Protein AF-A0A6N9LAP2-F1 (afdb_monomer)

Foldseek 3Di:
DALLVPVVVLVPDDPCVLVPLQQDAPDLVVLLVVLVVLLVSLVVVVVVVVCVVVDDDDDDDDDDDDPVVVVCVVVVQKDWDADPVRFIWIWGADPVRDTDDTHTDDHPDDPVNVVLSLLSVLCSVVSVLLSVLLVVLADPPSVVLVVPPDVLLVLLSQLVVLQVVLSVDPDPVSSVVSLVSSLVSLVVSLVVLLVLLQVLLVVCVDVVLVPDDPCSLVSLAVSLSSNSVSLNSNSSSLSVQLSSCVSVSNNVSSLVSLVVLLCSLVVPLQVCLVVSLVSHPPWPSDCPTSSNSSSVSSSVSVVSVVSVVVVVCVVVPD

pLDDT: mean 71.91, std 17.93, range [31.91, 97.25]

Structure (mmCIF, N/CA/C/O backbone):
data_AF-A0A6N9LAP2-F1
#
_entry.id   AF-A0A6N9LAP2-F1
#
loop_
_atom_site.group_PDB
_atom_site.id
_atom_site.type_symbol
_atom_site.label_atom_id
_atom_site.label_alt_id
_atom_site.label_comp_id
_atom_site.label_asym_id
_atom_site.label_entity_id
_atom_site.label_seq_id
_atom_site.pdbx_PDB_ins_code
_atom_site.Cartn_x
_atom_site.Cartn_y
_atom_site.Cartn_z
_atom_site.occupancy
_atom_site.B_iso_or_equiv
_atom_site.auth_seq_id
_atom_site.auth_comp_id
_atom_site.auth_asym_id
_atom_site.auth_atom_id
_atom_site.pdbx_PDB_model_num
ATOM 1 N N . MET A 1 1 ? 21.060 4.484 -21.015 1.00 46.72 1 MET A N 1
ATOM 2 C CA . MET A 1 1 ? 20.015 5.176 -20.226 1.00 46.72 1 MET A CA 1
ATOM 3 C C . MET A 1 1 ? 18.908 4.153 -20.022 1.00 46.72 1 MET A C 1
ATOM 5 O O . MET A 1 1 ? 18.621 3.461 -20.988 1.00 46.72 1 MET A O 1
ATOM 9 N N . SER A 1 2 ? 18.432 3.927 -18.793 1.00 53.81 2 SER A N 1
ATOM 10 C CA . SER A 1 2 ? 17.509 2.813 -18.505 1.00 53.81 2 SER A CA 1
ATOM 11 C C . SER A 1 2 ? 16.132 3.065 -19.120 1.00 53.81 2 SER A C 1
ATOM 13 O O . SER A 1 2 ? 15.596 4.165 -18.987 1.00 53.81 2 SER A O 1
ATOM 15 N N . TYR A 1 3 ? 15.569 2.041 -19.766 1.00 55.88 3 TYR A N 1
ATOM 16 C CA . TYR A 1 3 ? 14.234 2.077 -20.377 1.00 55.88 3 TYR A CA 1
ATOM 17 C C . TYR A 1 3 ? 13.124 2.288 -19.330 1.00 55.88 3 TYR A C 1
ATOM 19 O O . TYR A 1 3 ? 12.101 2.903 -19.612 1.00 55.88 3 TYR A O 1
ATOM 27 N N . PHE A 1 4 ? 13.353 1.839 -18.091 1.00 58.44 4 PHE A N 1
ATOM 28 C CA . PHE A 1 4 ? 12.421 1.990 -16.967 1.00 58.44 4 PHE A CA 1
ATOM 29 C C . PHE A 1 4 ? 12.682 3.232 -16.099 1.00 58.44 4 PHE A C 1
ATOM 31 O O . PHE A 1 4 ? 11.875 3.533 -15.218 1.00 58.44 4 PHE A O 1
ATOM 38 N N . ASP A 1 5 ? 13.780 3.959 -16.341 1.00 58.16 5 ASP A N 1
ATOM 39 C CA . ASP A 1 5 ? 14.068 5.253 -15.704 1.00 58.16 5 ASP A CA 1
ATOM 40 C C . ASP A 1 5 ? 13.572 6.444 -16.551 1.00 58.16 5 ASP A C 1
ATOM 42 O O . ASP A 1 5 ? 13.467 7.565 -16.044 1.00 58.16 5 ASP A O 1
ATOM 46 N N . GLN A 1 6 ? 13.248 6.221 -17.833 1.00 53.34 6 GLN A N 1
ATOM 47 C CA . GLN A 1 6 ? 12.673 7.229 -18.728 1.00 53.34 6 GLN A CA 1
ATOM 48 C C . GLN A 1 6 ? 11.206 7.495 -18.361 1.00 53.34 6 GLN A C 1
ATOM 50 O O . GLN A 1 6 ? 10.277 6.849 -18.837 1.00 53.34 6 GLN A O 1
ATOM 55 N N . ARG A 1 7 ? 10.994 8.480 -17.484 1.00 52.84 7 ARG A N 1
ATOM 56 C CA . ARG A 1 7 ? 9.670 9.003 -17.113 1.00 52.84 7 ARG A CA 1
ATOM 57 C C . ARG A 1 7 ? 9.200 10.169 -17.992 1.00 52.84 7 ARG 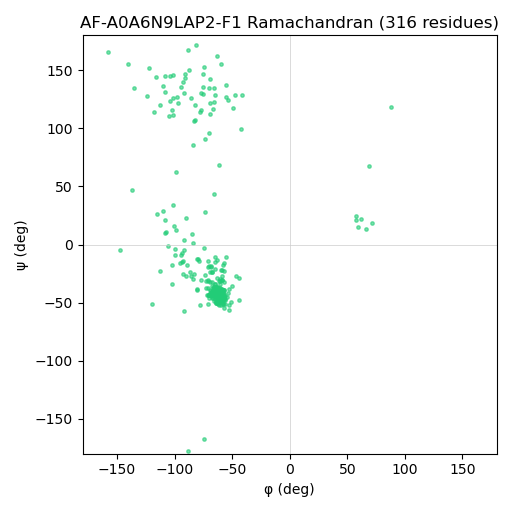A C 1
ATOM 59 O O . ARG A 1 7 ? 8.349 10.937 -17.562 1.00 52.84 7 ARG A O 1
ATOM 66 N N . GLU A 1 8 ? 9.714 10.324 -19.213 1.00 43.88 8 GLU A N 1
ATOM 67 C CA . GLU A 1 8 ? 9.294 11.435 -20.094 1.00 43.88 8 GLU A CA 1
ATOM 68 C C . GLU A 1 8 ? 7.777 11.414 -20.393 1.00 43.88 8 GLU A C 1
ATOM 70 O O . GLU A 1 8 ? 7.179 12.473 -20.554 1.00 43.88 8 GLU A O 1
ATOM 75 N N . ASP A 1 9 ? 7.116 10.256 -20.258 1.00 39.41 9 ASP A N 1
ATOM 76 C CA . ASP A 1 9 ? 5.654 10.116 -20.357 1.00 39.41 9 ASP A CA 1
ATOM 77 C C . ASP A 1 9 ? 4.915 10.057 -18.998 1.00 39.41 9 ASP A C 1
ATOM 79 O O . ASP A 1 9 ? 3.748 9.654 -18.934 1.00 39.41 9 ASP A O 1
ATOM 83 N N . SER A 1 10 ? 5.553 10.383 -17.864 1.00 41.12 10 SER A N 1
ATOM 84 C CA . SER A 1 10 ? 4.837 10.534 -16.577 1.00 41.12 10 SER A CA 1
ATOM 85 C C . SER A 1 10 ? 4.152 11.892 -16.433 1.00 41.12 10 SER A C 1
ATOM 87 O O . SER A 1 10 ? 3.309 12.046 -15.557 1.00 41.12 10 SER A O 1
ATOM 89 N N . ILE A 1 11 ? 4.479 12.846 -17.309 1.00 37.97 11 ILE A N 1
ATOM 90 C CA . ILE A 1 11 ? 3.964 14.222 -17.289 1.00 37.97 11 ILE A CA 1
ATOM 91 C C . ILE A 1 11 ? 2.478 14.289 -17.706 1.00 37.97 11 ILE A C 1
ATOM 93 O O . ILE A 1 11 ? 1.793 15.248 -17.374 1.00 37.97 11 ILE A O 1
ATOM 97 N N . LEU A 1 12 ? 1.942 13.265 -18.385 1.00 37.34 12 LEU A N 1
ATOM 98 C CA . LEU A 1 12 ? 0.617 13.317 -19.031 1.00 37.34 12 LEU A CA 1
ATOM 99 C C . LEU A 1 12 ? -0.509 12.509 -18.357 1.00 37.34 12 LEU A C 1
ATOM 101 O O . LEU A 1 12 ? -1.572 12.359 -18.949 1.00 37.34 12 LEU A O 1
ATOM 105 N N . LEU A 1 13 ? -0.318 11.982 -17.143 1.00 41.00 13 LEU A N 1
ATOM 106 C CA . LEU A 1 13 ? -1.342 11.168 -16.458 1.00 41.00 13 LEU A CA 1
ATOM 107 C C . LEU A 1 13 ? -1.478 11.511 -14.968 1.00 41.00 13 LEU A C 1
ATOM 109 O O . LEU A 1 13 ? -1.520 10.625 -14.118 1.00 41.00 13 LEU A O 1
ATOM 113 N N . MET A 1 14 ? -1.558 12.796 -14.641 1.00 43.62 14 MET A N 1
ATOM 114 C CA . MET A 1 14 ? -2.321 13.187 -13.460 1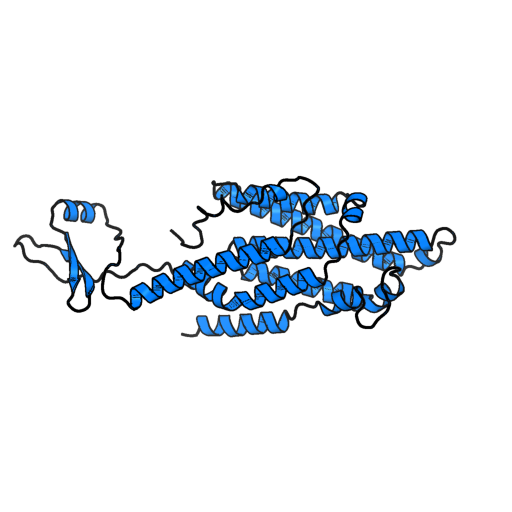.00 43.62 14 MET A CA 1
ATOM 115 C C . MET A 1 14 ? -3.648 13.729 -13.948 1.00 43.62 14 MET A C 1
ATOM 117 O O . MET A 1 14 ? -3.682 14.730 -14.659 1.00 43.62 14 MET A O 1
ATOM 121 N N . ASP A 1 15 ? -4.721 13.030 -13.593 1.00 43.84 15 ASP A N 1
ATOM 122 C CA . ASP A 1 15 ? -6.021 13.673 -13.511 1.00 43.84 15 ASP A CA 1
ATOM 123 C C . ASP A 1 15 ? -5.848 14.894 -12.592 1.00 43.84 15 ASP A C 1
ATOM 125 O O . ASP A 1 15 ? -5.325 14.763 -11.481 1.00 43.84 15 ASP A O 1
ATOM 129 N N . GLU A 1 16 ? -6.204 16.088 -13.073 1.00 41.62 16 GLU A N 1
ATOM 130 C CA . GLU A 1 16 ? -6.161 17.327 -12.279 1.00 41.62 16 GLU A CA 1
ATOM 131 C C . GLU A 1 16 ? -7.015 17.208 -11.004 1.00 41.62 16 GLU A C 1
ATOM 133 O O . GLU A 1 16 ? -6.835 17.985 -10.065 1.00 41.62 16 GLU A O 1
ATOM 138 N N . SER A 1 17 ? -7.893 16.203 -10.946 1.00 41.31 17 SER A N 1
ATOM 139 C CA . SER A 1 17 ? -8.655 15.794 -9.772 1.00 41.31 17 SER A CA 1
ATOM 140 C C . SER A 1 17 ? -7.750 15.524 -8.544 1.00 41.31 17 SER A C 1
ATOM 142 O O . SER A 1 17 ? -8.002 16.045 -7.453 1.00 41.31 17 SER A O 1
ATOM 144 N N . LEU A 1 18 ? -6.595 14.859 -8.722 1.00 40.28 18 LEU A N 1
ATOM 145 C CA . LEU A 1 18 ? -5.679 14.472 -7.630 1.00 40.28 18 LEU A CA 1
ATOM 146 C C . LEU A 1 18 ? -5.028 15.663 -6.898 1.00 40.28 18 LEU A C 1
ATOM 148 O O . LEU A 1 18 ? -4.386 15.481 -5.860 1.00 40.28 18 LEU A O 1
ATOM 152 N N . LEU A 1 19 ? -5.159 16.880 -7.435 1.00 42.31 19 LEU A N 1
ATOM 153 C CA . LEU A 1 19 ? -4.583 18.111 -6.885 1.00 42.31 19 LEU A CA 1
ATOM 154 C C . LEU A 1 19 ? -5.529 18.862 -5.935 1.00 42.31 19 LEU A C 1
ATOM 156 O O . LEU A 1 19 ? -5.168 19.939 -5.448 1.00 42.31 19 LEU A O 1
ATOM 160 N N . ASN A 1 20 ? -6.713 18.324 -5.624 1.00 42.59 20 ASN A N 1
ATOM 161 C CA . ASN A 1 20 ? -7.607 18.975 -4.674 1.00 42.59 20 ASN A CA 1
ATOM 162 C C . ASN A 1 20 ? -7.223 18.630 -3.222 1.00 42.59 20 ASN A C 1
ATOM 164 O O . ASN A 1 20 ? -7.450 17.523 -2.735 1.00 42.59 20 ASN A O 1
ATOM 168 N N . LEU A 1 21 ? -6.633 19.614 -2.535 1.00 44.47 21 LEU A N 1
ATOM 169 C CA . LEU A 1 21 ? -5.807 19.492 -1.323 1.00 44.47 21 LEU A CA 1
ATOM 170 C C . LEU A 1 21 ? -6.433 18.768 -0.107 1.00 44.47 21 LEU A C 1
ATOM 172 O O . LEU A 1 21 ? -5.710 18.492 0.847 1.00 44.47 21 LEU A O 1
ATOM 176 N N . TYR A 1 22 ? -7.740 18.483 -0.107 1.00 46.59 22 TYR A N 1
ATOM 177 C CA . TYR A 1 22 ? -8.446 17.886 1.039 1.00 46.59 22 TYR A CA 1
ATOM 178 C C . TYR A 1 22 ? -9.613 16.943 0.691 1.00 46.59 22 TYR A C 1
ATOM 180 O O . TYR A 1 22 ? -10.169 16.343 1.611 1.00 46.59 22 TYR A O 1
ATOM 188 N N . ASP A 1 23 ? -9.975 16.786 -0.589 1.00 46.22 23 ASP A N 1
ATOM 189 C CA . ASP A 1 23 ? -11.182 16.038 -0.989 1.00 46.22 23 ASP A CA 1
ATOM 190 C C . ASP A 1 23 ? -10.894 14.733 -1.742 1.00 46.22 23 ASP A C 1
ATOM 192 O O . ASP A 1 23 ? -11.717 13.816 -1.684 1.00 46.22 23 ASP A O 1
ATOM 196 N N . GLU A 1 24 ? -9.729 14.583 -2.380 1.00 51.84 24 GLU A N 1
ATOM 197 C CA . GLU A 1 24 ? -9.448 13.376 -3.162 1.00 51.84 24 GLU A CA 1
ATOM 198 C C . GLU A 1 24 ? -8.557 12.390 -2.415 1.00 51.84 24 GLU A C 1
ATOM 200 O O . GLU A 1 24 ? -7.385 12.602 -2.097 1.00 51.84 24 GLU A O 1
ATOM 205 N N . GLN A 1 25 ? -9.197 11.282 -2.070 1.00 56.31 25 GLN A N 1
ATOM 206 C CA . GLN A 1 25 ? -8.585 10.130 -1.449 1.00 56.31 25 GLN A CA 1
ATOM 207 C C . GLN A 1 25 ? -7.679 9.472 -2.481 1.00 56.31 25 GLN A C 1
ATOM 209 O O . GLN A 1 25 ? -8.030 9.374 -3.650 1.00 56.31 25 GLN A O 1
ATOM 214 N N . PHE A 1 26 ? -6.52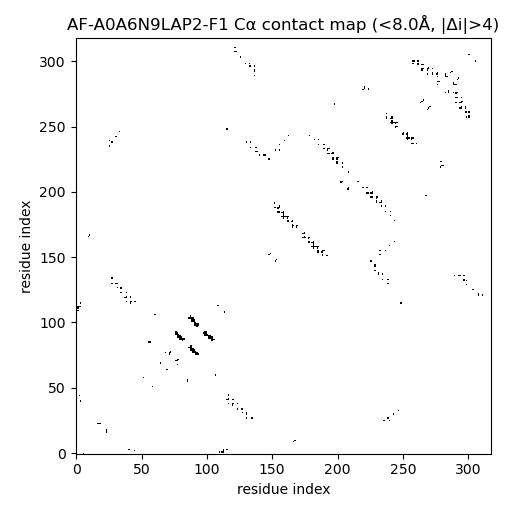8 8.975 -2.037 1.00 61.75 26 PHE A N 1
ATOM 215 C CA . PHE A 1 26 ? -5.768 8.018 -2.825 1.00 61.75 26 PHE A CA 1
ATOM 216 C C . PHE A 1 26 ? -6.703 6.899 -3.303 1.00 61.75 26 PHE A C 1
ATOM 218 O O . PHE A 1 26 ? -7.267 6.179 -2.475 1.00 61.75 26 PHE A O 1
ATOM 225 N N . GLU A 1 27 ? -6.862 6.757 -4.616 1.00 68.94 27 GLU A N 1
ATOM 226 C CA . GLU A 1 27 ? -7.692 5.706 -5.190 1.00 68.94 27 GLU A CA 1
ATOM 227 C C . GLU A 1 27 ? -6.852 4.480 -5.554 1.00 68.94 27 GLU A C 1
ATOM 229 O O . GLU A 1 27 ? -5.812 4.582 -6.208 1.00 68.94 27 GLU A O 1
ATOM 234 N N . TYR A 1 28 ? -7.337 3.284 -5.214 1.00 72.38 28 TYR A N 1
ATOM 235 C CA . TYR A 1 28 ? -6.704 2.018 -5.617 1.00 72.38 28 TYR A CA 1
ATOM 236 C C . TYR A 1 28 ? -6.605 1.883 -7.146 1.00 72.38 28 TYR A C 1
ATOM 238 O O . TYR A 1 28 ? -5.662 1.267 -7.651 1.00 72.38 28 TYR A O 1
ATOM 246 N N . SER A 1 29 ? -7.517 2.531 -7.883 1.00 73.12 29 SER A N 1
ATOM 247 C CA . SER A 1 29 ? -7.496 2.686 -9.345 1.00 73.12 29 SER A CA 1
ATOM 248 C C . SER A 1 29 ? -6.158 3.250 -9.851 1.00 73.12 29 SER A C 1
ATOM 250 O O . SER A 1 29 ? -5.620 2.775 -10.856 1.00 73.12 29 SER A O 1
ATOM 252 N N . SER A 1 30 ? -5.560 4.188 -9.109 1.00 73.88 30 SER A N 1
ATOM 253 C CA . SER A 1 30 ? -4.273 4.807 -9.438 1.00 73.88 30 SER A CA 1
ATOM 254 C C . SER A 1 30 ? -3.129 3.797 -9.361 1.00 73.88 30 SER A C 1
ATOM 256 O O . SER A 1 30 ? -2.262 3.770 -10.239 1.00 73.88 30 SER A O 1
ATOM 258 N N . PHE A 1 31 ? -3.143 2.903 -8.365 1.00 77.75 31 PHE A N 1
ATOM 259 C CA . PHE A 1 31 ? -2.127 1.856 -8.264 1.00 77.75 31 PHE A CA 1
ATOM 260 C C . PHE A 1 31 ? -2.296 0.806 -9.376 1.00 77.75 31 PHE A C 1
ATOM 262 O O . PHE A 1 31 ? -1.314 0.468 -10.040 1.00 77.75 31 PHE A O 1
ATOM 269 N N . LYS A 1 32 ? -3.529 0.362 -9.670 1.00 80.44 32 LYS A N 1
ATOM 270 C CA . LYS A 1 32 ? -3.802 -0.560 -10.796 1.00 80.44 32 LYS A CA 1
ATOM 271 C C . LYS A 1 32 ? -3.348 0.016 -12.140 1.00 80.44 32 LYS A C 1
ATOM 273 O O . LYS A 1 32 ? -2.750 -0.690 -12.958 1.00 80.44 32 LYS A O 1
ATOM 278 N N . SER A 1 33 ? -3.588 1.310 -12.358 1.00 80.38 33 SER A N 1
ATOM 279 C CA . SER A 1 33 ? -3.142 2.030 -13.555 1.00 80.38 33 SER A CA 1
ATOM 280 C C . SER A 1 33 ? -1.614 2.046 -13.669 1.00 80.38 33 SER A C 1
ATOM 282 O O . SER A 1 33 ? -1.064 1.709 -14.721 1.00 80.38 33 SER A O 1
ATOM 284 N N . LEU A 1 34 ? -0.907 2.333 -12.569 1.00 79.25 34 LEU A N 1
ATOM 285 C CA . LEU A 1 34 ? 0.557 2.304 -12.536 1.00 79.25 34 LEU A CA 1
ATOM 286 C C . LEU A 1 34 ? 1.119 0.902 -12.832 1.00 79.25 34 LEU A C 1
ATOM 288 O O . LEU A 1 34 ? 2.062 0.782 -13.620 1.00 79.25 34 LEU A O 1
ATOM 292 N N . ILE A 1 35 ? 0.544 -0.149 -12.234 1.00 76.94 35 ILE A N 1
ATOM 293 C CA . ILE A 1 35 ? 0.921 -1.550 -12.493 1.00 76.94 35 ILE A CA 1
ATOM 294 C C . ILE A 1 35 ? 0.754 -1.867 -13.979 1.00 76.94 35 ILE A C 1
ATOM 296 O O . ILE A 1 35 ? 1.703 -2.310 -14.629 1.00 76.94 35 ILE A O 1
ATOM 300 N N . SER A 1 36 ? -0.421 -1.564 -14.534 1.00 78.88 36 SER A N 1
ATOM 301 C CA . SER A 1 36 ? -0.741 -1.796 -15.945 1.00 78.88 36 SER A CA 1
ATOM 302 C C . SER A 1 36 ? 0.214 -1.053 -16.879 1.00 78.88 36 SER A C 1
ATOM 304 O O . SER A 1 36 ? 0.709 -1.636 -17.843 1.00 78.88 36 SER A O 1
ATOM 306 N N . LYS A 1 37 ? 0.538 0.211 -16.579 1.00 78.94 37 LYS A N 1
ATOM 307 C CA . LYS A 1 37 ? 1.479 1.016 -17.369 1.00 78.94 37 LYS A CA 1
ATOM 308 C C . LYS A 1 37 ? 2.879 0.407 -17.373 1.00 78.94 37 LYS A C 1
ATOM 310 O O . LYS A 1 37 ? 3.437 0.197 -18.449 1.00 78.94 37 LYS A O 1
ATOM 315 N N . LYS A 1 38 ? 3.436 0.086 -16.199 1.00 76.88 38 LYS A N 1
ATOM 316 C CA . LYS A 1 38 ? 4.772 -0.527 -16.101 1.00 76.88 38 LYS A CA 1
ATOM 317 C C . LYS A 1 38 ? 4.826 -1.901 -16.760 1.00 76.88 38 LYS A C 1
ATOM 319 O O . LYS A 1 38 ? 5.817 -2.234 -17.405 1.00 76.88 38 LYS A O 1
ATOM 324 N N . TYR A 1 39 ? 3.755 -2.679 -16.646 1.00 74.69 39 TYR A N 1
ATOM 325 C CA . TYR A 1 39 ? 3.641 -3.965 -17.323 1.00 74.69 39 TYR A CA 1
ATOM 326 C C . TYR A 1 39 ? 3.591 -3.809 -18.850 1.00 74.69 39 TYR A C 1
ATOM 328 O O . TYR A 1 39 ? 4.306 -4.508 -19.563 1.00 74.69 39 TYR A O 1
ATOM 336 N N . ASN A 1 40 ? 2.828 -2.843 -19.367 1.00 70.44 40 ASN A N 1
ATOM 337 C CA . ASN A 1 40 ? 2.797 -2.544 -20.799 1.00 70.44 40 ASN A CA 1
ATOM 338 C C . ASN A 1 40 ? 4.168 -2.080 -21.313 1.00 70.44 40 ASN A C 1
ATOM 340 O O . ASN A 1 40 ? 4.609 -2.557 -22.352 1.00 70.44 40 ASN A O 1
ATOM 344 N N . GLN A 1 41 ? 4.872 -1.219 -20.569 1.00 69.31 41 GLN A N 1
ATOM 345 C CA . GLN A 1 41 ? 6.251 -0.821 -20.890 1.00 69.31 41 GLN A CA 1
ATOM 346 C C . GLN A 1 41 ? 7.202 -2.024 -20.907 1.00 69.31 41 GLN A C 1
ATOM 348 O O . GLN A 1 41 ? 8.013 -2.148 -21.820 1.00 69.31 41 GLN A O 1
ATOM 353 N N . SER A 1 42 ? 7.065 -2.938 -19.941 1.00 66.94 42 SER A N 1
ATOM 354 C CA . SER A 1 42 ? 7.814 -4.197 -19.907 1.00 66.94 42 SER A CA 1
ATOM 355 C C . SER A 1 42 ? 7.534 -5.063 -21.134 1.00 66.94 42 SER A C 1
ATOM 357 O O . SER A 1 42 ? 8.469 -5.546 -21.762 1.00 66.94 42 SER A O 1
ATOM 359 N N . ASN A 1 43 ? 6.271 -5.214 -21.532 1.00 63.44 43 ASN A N 1
ATOM 360 C CA . ASN A 1 43 ? 5.911 -5.975 -22.727 1.00 63.44 43 ASN A CA 1
ATOM 361 C C . ASN A 1 43 ? 6.434 -5.328 -24.009 1.00 63.44 43 ASN A C 1
ATOM 363 O O . ASN A 1 43 ? 6.931 -6.040 -24.869 1.00 63.44 43 ASN A O 1
ATOM 367 N N . ILE A 1 44 ? 6.366 -4.001 -24.133 1.00 64.75 44 ILE A N 1
ATOM 368 C CA . ILE A 1 44 ? 6.938 -3.278 -25.277 1.00 64.75 44 ILE A CA 1
ATOM 369 C C . ILE A 1 44 ? 8.456 -3.499 -25.332 1.00 64.75 44 ILE A C 1
ATOM 371 O O . ILE A 1 44 ? 8.978 -3.842 -26.388 1.00 64.75 44 ILE A O 1
ATOM 375 N N . PHE A 1 45 ? 9.155 -3.375 -24.199 1.00 63.47 45 PHE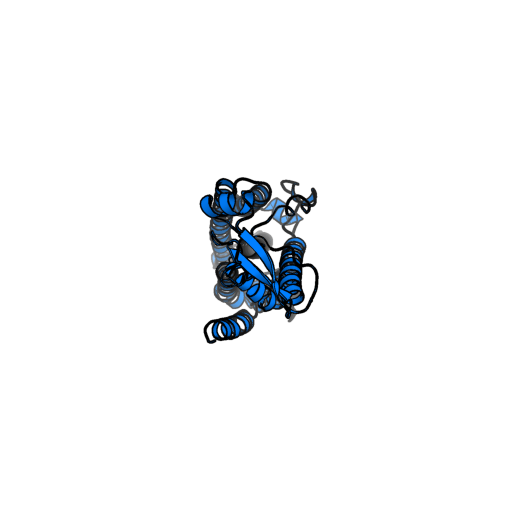 A N 1
ATOM 376 C CA . PHE A 1 45 ? 10.592 -3.648 -24.101 1.00 63.47 45 PHE A CA 1
ATOM 377 C C . PHE A 1 45 ? 10.938 -5.093 -24.487 1.00 63.47 45 PHE A C 1
ATOM 379 O O . PHE A 1 45 ? 11.833 -5.318 -25.297 1.00 63.47 45 PHE A O 1
ATOM 386 N N . MET A 1 46 ? 10.215 -6.071 -23.935 1.00 58.25 46 MET A N 1
ATOM 387 C CA . MET A 1 46 ? 10.441 -7.488 -24.220 1.00 58.25 46 MET A CA 1
ATOM 388 C C . MET A 1 46 ? 10.117 -7.827 -25.677 1.00 58.25 46 MET A C 1
ATOM 390 O O . MET A 1 46 ? 10.892 -8.540 -26.2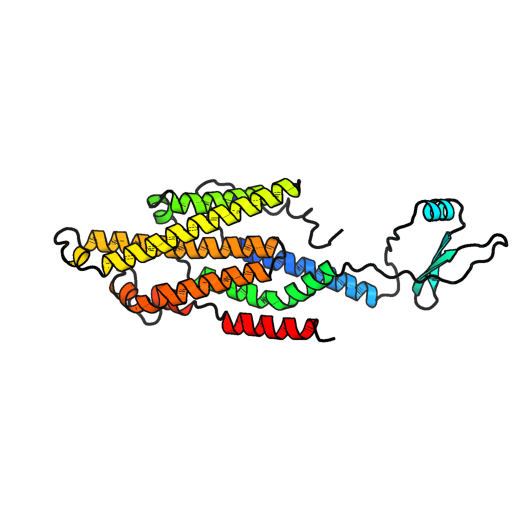98 1.00 58.25 46 MET A O 1
ATOM 394 N N . ASN A 1 47 ? 9.033 -7.289 -26.242 1.00 58.50 47 ASN A N 1
ATOM 395 C CA . ASN A 1 47 ? 8.689 -7.480 -27.651 1.00 58.50 47 ASN A CA 1
ATOM 396 C C . ASN A 1 47 ? 9.741 -6.855 -28.565 1.00 58.50 47 ASN A C 1
ATOM 398 O O . ASN A 1 47 ? 10.199 -7.537 -29.463 1.00 58.50 47 ASN A O 1
ATOM 402 N N . HIS A 1 48 ? 10.222 -5.636 -28.292 1.00 58.19 48 HIS A N 1
ATOM 403 C CA . HIS A 1 48 ? 11.346 -5.062 -29.042 1.00 58.19 48 HIS A CA 1
ATOM 404 C C . HIS A 1 48 ? 12.600 -5.942 -28.990 1.00 58.19 48 HIS A C 1
ATOM 406 O O . HIS A 1 48 ? 13.284 -6.084 -29.998 1.00 58.19 48 HIS A O 1
ATOM 412 N N . LEU A 1 49 ? 12.886 -6.543 -27.831 1.00 54.97 49 LEU A N 1
ATOM 413 C CA . LEU A 1 49 ? 14.013 -7.454 -27.647 1.00 54.97 49 LEU A CA 1
ATOM 414 C C . LEU A 1 49 ? 13.808 -8.807 -28.349 1.00 54.97 49 LEU A C 1
ATOM 416 O O . LEU A 1 49 ? 14.779 -9.415 -28.778 1.00 54.97 49 LEU A O 1
ATOM 420 N N . PHE A 1 50 ? 12.573 -9.300 -28.470 1.00 47.88 50 PHE A N 1
ATOM 421 C CA . PHE A 1 50 ? 12.265 -10.524 -29.218 1.00 47.88 50 PHE A CA 1
ATOM 422 C C . PHE A 1 50 ? 12.188 -10.276 -30.730 1.00 47.88 50 PHE A C 1
ATOM 424 O O . PHE A 1 50 ? 12.725 -11.069 -31.496 1.00 47.88 50 PHE A O 1
ATOM 431 N N . ASP A 1 51 ? 11.624 -9.151 -31.163 1.00 44.56 51 ASP A N 1
ATOM 432 C CA . ASP A 1 51 ? 11.576 -8.721 -32.562 1.00 44.56 51 ASP A CA 1
ATOM 433 C C . ASP A 1 51 ? 12.993 -8.467 -33.105 1.00 44.56 51 ASP A C 1
ATOM 435 O O . ASP A 1 51 ? 13.289 -8.839 -34.241 1.00 44.56 51 ASP A O 1
ATOM 439 N N . SER A 1 52 ? 13.909 -7.930 -32.281 1.00 46.59 52 SER A N 1
ATOM 440 C CA . SER A 1 52 ? 15.331 -7.796 -32.644 1.00 46.59 52 SER A CA 1
ATOM 441 C C . SER A 1 52 ? 16.063 -9.141 -32.758 1.00 46.59 52 SER A C 1
ATOM 443 O O . SER A 1 52 ? 17.110 -9.223 -33.404 1.00 46.59 52 SER A O 1
ATOM 445 N N . ILE A 1 53 ? 15.507 -10.208 -32.173 1.00 41.38 53 ILE A N 1
ATOM 446 C CA . ILE A 1 53 ? 16.001 -11.587 -32.286 1.00 41.38 53 ILE A CA 1
ATOM 447 C C . ILE A 1 53 ? 15.361 -12.316 -33.484 1.00 41.38 53 ILE A C 1
ATOM 449 O O . ILE A 1 53 ? 15.993 -13.219 -34.038 1.00 41.38 53 ILE A O 1
ATOM 453 N N . GLU A 1 54 ? 14.145 -11.941 -33.903 1.00 37.38 54 GLU A N 1
ATOM 454 C CA . GLU A 1 54 ? 13.357 -12.676 -34.904 1.00 37.38 54 GLU A CA 1
ATOM 455 C C . GLU A 1 54 ? 13.336 -12.076 -36.325 1.00 37.38 54 GLU A C 1
ATOM 457 O O . GLU A 1 54 ? 13.019 -12.822 -37.255 1.00 37.38 54 GLU A O 1
ATOM 462 N N . GLN A 1 55 ? 13.694 -10.803 -36.557 1.00 39.16 55 GLN A N 1
ATOM 463 C CA . GLN A 1 55 ? 13.572 -10.195 -37.896 1.00 39.16 55 GLN A CA 1
ATOM 464 C C . GLN A 1 55 ? 14.893 -9.742 -38.540 1.00 39.16 55 GLN A C 1
ATOM 466 O O . GLN A 1 55 ? 15.555 -8.790 -38.125 1.00 39.16 55 GLN A O 1
ATOM 471 N N . ASP A 1 56 ? 15.220 -10.438 -39.636 1.00 45.19 56 ASP A N 1
ATOM 472 C CA . ASP A 1 56 ? 15.874 -9.875 -40.816 1.00 45.19 56 ASP A CA 1
ATOM 473 C C . ASP A 1 56 ? 15.157 -8.570 -41.224 1.00 45.19 56 ASP A C 1
ATOM 475 O O . ASP A 1 56 ? 13.946 -8.557 -41.429 1.00 45.19 56 ASP A O 1
ATOM 479 N N . ASP A 1 57 ? 15.957 -7.519 -41.391 1.00 41.62 57 ASP A N 1
ATOM 480 C CA . ASP A 1 57 ? 15.651 -6.177 -41.908 1.00 41.62 57 ASP A CA 1
ATOM 481 C C . ASP A 1 57 ? 15.167 -5.081 -40.922 1.00 41.62 57 ASP A C 1
ATOM 483 O O . ASP A 1 57 ? 14.115 -5.127 -40.302 1.00 41.62 57 ASP A O 1
ATOM 487 N N . ASP A 1 58 ? 16.007 -4.034 -40.869 1.00 44.81 58 ASP A N 1
ATOM 488 C CA . ASP A 1 58 ? 15.873 -2.713 -40.229 1.00 44.81 58 ASP A CA 1
ATOM 489 C C . ASP A 1 58 ? 15.867 -2.570 -38.691 1.00 44.81 58 ASP A C 1
ATOM 491 O O . ASP A 1 58 ? 14.940 -2.047 -38.077 1.00 44.81 58 ASP A O 1
ATOM 495 N N . VAL A 1 59 ? 17.028 -2.852 -38.080 1.00 41.88 59 VAL A N 1
ATOM 496 C CA . VAL A 1 59 ? 17.393 -2.411 -36.717 1.00 41.88 59 VAL A CA 1
ATOM 497 C C . VAL A 1 59 ? 18.269 -1.145 -36.765 1.00 41.88 59 VAL A C 1
ATOM 499 O O . VAL A 1 59 ? 19.325 -1.134 -37.405 1.00 41.88 59 VAL A O 1
ATOM 502 N N . ASN A 1 60 ? 17.879 -0.086 -36.041 1.00 37.47 60 ASN A N 1
ATOM 503 C CA . ASN A 1 60 ? 18.722 1.094 -35.794 1.00 37.47 60 ASN A CA 1
ATOM 504 C C . ASN A 1 60 ? 19.680 0.828 -34.625 1.00 37.47 60 ASN A C 1
ATOM 506 O O . ASN A 1 60 ? 19.276 0.816 -33.465 1.00 37.47 60 ASN A O 1
ATOM 510 N N . LEU A 1 61 ? 20.965 0.651 -34.930 1.00 44.53 61 LEU A N 1
ATOM 511 C CA . LEU A 1 61 ? 21.995 0.302 -33.948 1.00 44.53 61 LEU A CA 1
ATOM 512 C C . LEU A 1 61 ? 22.823 1.530 -33.542 1.00 44.53 61 LEU A C 1
ATOM 514 O O . LEU A 1 61 ? 23.405 2.211 -34.387 1.00 44.53 61 LEU A O 1
ATOM 518 N N . VAL A 1 62 ? 22.902 1.794 -32.234 1.00 42.47 62 VAL A N 1
ATOM 519 C CA . VAL A 1 62 ? 23.681 2.899 -31.649 1.00 42.47 62 VAL A CA 1
ATOM 520 C C . VAL A 1 62 ? 25.035 2.370 -31.170 1.00 42.47 62 VAL A C 1
ATOM 522 O O . VAL A 1 62 ? 25.094 1.466 -30.341 1.00 42.47 62 VAL A O 1
ATOM 525 N N . VAL A 1 63 ? 26.131 2.934 -31.687 1.00 45.59 63 VAL A N 1
ATOM 526 C CA . VAL A 1 63 ? 27.506 2.538 -31.336 1.00 45.59 63 VAL A CA 1
ATOM 527 C C . VAL A 1 63 ? 28.189 3.676 -30.585 1.00 45.59 63 VAL A C 1
ATOM 529 O O . VAL A 1 63 ? 28.363 4.763 -31.137 1.00 45.59 63 VAL A O 1
ATOM 532 N N . ASP A 1 64 ? 28.614 3.419 -29.346 1.00 47.00 64 ASP A N 1
ATOM 533 C CA . ASP A 1 64 ? 29.447 4.358 -28.593 1.00 47.00 64 ASP A CA 1
ATOM 534 C C . ASP A 1 64 ? 30.901 4.276 -29.088 1.00 47.00 64 ASP A C 1
ATOM 536 O O . ASP A 1 64 ? 31.560 3.236 -28.997 1.00 47.00 64 ASP A O 1
ATOM 540 N N . LEU A 1 65 ? 31.387 5.363 -29.689 1.00 46.59 65 LEU A N 1
ATOM 541 C CA . LEU A 1 65 ? 32.729 5.454 -30.263 1.00 46.59 65 LEU A CA 1
ATOM 542 C C . LEU A 1 65 ? 33.605 6.355 -29.392 1.00 46.59 65 LEU A C 1
ATOM 544 O O . LEU A 1 65 ? 33.246 7.500 -29.112 1.00 46.59 65 LEU A O 1
ATOM 548 N N . SER A 1 66 ? 34.812 5.892 -29.060 1.00 52.09 66 SER A N 1
ATOM 549 C CA . SER A 1 66 ? 35.852 6.772 -28.519 1.00 52.09 66 SER A CA 1
ATOM 550 C C . SER A 1 66 ? 36.183 7.891 -29.515 1.00 52.09 66 SER A C 1
ATOM 552 O O . SER A 1 66 ? 35.996 7.736 -30.725 1.00 52.09 66 SER A O 1
ATOM 554 N N . ASP A 1 67 ? 36.700 9.027 -29.041 1.00 60.41 67 ASP A N 1
ATOM 555 C CA . ASP A 1 67 ? 36.974 10.178 -29.917 1.00 60.41 67 ASP A CA 1
ATOM 556 C C . ASP A 1 67 ? 37.981 9.852 -31.035 1.00 60.41 67 ASP A C 1
ATOM 558 O O . ASP A 1 67 ? 37.852 10.339 -32.159 1.00 60.41 67 ASP A O 1
ATOM 562 N N . GLU A 1 68 ? 38.906 8.923 -30.781 1.00 52.84 68 GLU A N 1
ATOM 563 C CA . GLU A 1 68 ? 39.814 8.376 -31.794 1.00 52.84 68 GLU A CA 1
ATOM 564 C C . GLU A 1 68 ? 39.068 7.598 -32.900 1.00 52.84 68 GLU A C 1
ATOM 566 O O . GLU A 1 68 ? 39.390 7.712 -34.087 1.00 52.84 68 GLU A O 1
ATOM 571 N N . LEU A 1 69 ? 38.044 6.820 -32.537 1.00 49.78 69 LEU A N 1
ATOM 572 C CA . LEU A 1 69 ? 37.233 6.054 -33.485 1.00 49.78 69 LEU A CA 1
ATOM 573 C C . LEU A 1 69 ? 36.222 6.936 -34.231 1.00 49.78 69 LEU A C 1
ATOM 575 O O . LEU A 1 69 ? 35.969 6.688 -35.411 1.00 49.78 69 LEU A O 1
ATOM 579 N N . LYS A 1 70 ? 35.720 8.011 -33.607 1.00 53.66 70 LYS A N 1
ATOM 580 C CA . LYS A 1 70 ? 34.917 9.047 -34.287 1.00 53.66 70 LYS A CA 1
ATOM 581 C C . LYS A 1 70 ? 35.720 9.741 -35.387 1.00 53.66 70 LYS A C 1
ATOM 583 O O . LYS A 1 70 ? 35.211 9.945 -36.487 1.00 53.66 70 LYS A O 1
ATOM 588 N N . GLU A 1 71 ? 36.981 10.070 -35.119 1.00 59.53 71 GLU A N 1
ATOM 589 C CA . GLU A 1 71 ? 37.899 10.641 -36.112 1.00 59.53 71 GLU A CA 1
ATOM 590 C C . GLU A 1 71 ? 38.168 9.671 -37.273 1.00 59.53 71 GLU A C 1
ATOM 592 O O . GLU A 1 71 ? 38.158 10.071 -38.439 1.00 59.53 71 GLU A O 1
ATOM 597 N N . LYS A 1 72 ? 38.356 8.379 -36.978 1.00 54.84 72 LYS A N 1
ATOM 598 C CA . LYS A 1 72 ? 38.541 7.332 -37.998 1.00 54.84 72 LYS A CA 1
ATOM 599 C C . LYS A 1 72 ? 37.277 7.098 -38.834 1.00 54.84 72 LYS A C 1
ATOM 601 O O . LYS A 1 72 ? 37.391 6.898 -40.041 1.00 54.84 72 LYS A O 1
ATOM 606 N N . TYR A 1 73 ? 36.088 7.202 -38.240 1.00 47.91 73 TYR A N 1
ATOM 607 C CA . TYR A 1 73 ? 34.811 7.189 -38.963 1.00 47.91 73 TYR A CA 1
ATOM 608 C C . TYR A 1 73 ? 34.673 8.389 -39.907 1.00 47.91 73 TYR A C 1
ATOM 610 O O . TYR A 1 73 ? 34.449 8.206 -41.101 1.00 47.91 73 TYR A O 1
ATOM 618 N N . LYS A 1 74 ? 34.916 9.612 -39.414 1.00 60.84 74 LYS A N 1
ATOM 619 C CA . LYS A 1 74 ? 34.871 10.840 -40.232 1.00 60.84 74 LYS A CA 1
ATOM 620 C C . LYS A 1 74 ? 35.850 10.812 -41.412 1.00 60.84 74 LYS A C 1
ATOM 622 O O . LYS A 1 74 ? 35.567 11.392 -42.454 1.00 60.84 74 LYS A O 1
ATOM 627 N N . LYS A 1 75 ? 36.986 10.122 -41.263 1.00 66.75 75 LYS A N 1
ATOM 628 C CA . LYS A 1 75 ? 38.006 9.930 -42.311 1.00 66.75 75 LYS A CA 1
ATOM 629 C C . LYS A 1 75 ? 37.707 8.761 -43.264 1.00 66.75 75 LYS A C 1
ATOM 631 O O . LYS A 1 75 ? 38.516 8.486 -44.145 1.00 66.75 75 LYS A O 1
ATOM 636 N N . GLY A 1 76 ? 36.582 8.057 -43.097 1.00 54.75 76 GLY A N 1
ATOM 637 C CA . GLY A 1 76 ? 36.198 6.910 -43.931 1.00 54.75 76 GLY A CA 1
ATOM 638 C C . GLY A 1 76 ? 37.039 5.647 -43.698 1.00 54.75 76 GLY A C 1
ATOM 639 O O . GLY A 1 76 ? 37.084 4.762 -44.553 1.00 54.75 76 GLY A O 1
ATOM 640 N N . LEU A 1 77 ? 37.732 5.565 -42.557 1.00 57.72 77 LEU A N 1
ATOM 641 C CA . LEU A 1 77 ? 38.612 4.452 -42.175 1.00 57.72 77 LEU A CA 1
ATOM 642 C C . LEU A 1 77 ? 37.906 3.403 -41.301 1.00 57.72 77 LEU A C 1
ATOM 644 O O . LEU A 1 77 ? 38.466 2.338 -41.053 1.00 57.72 77 LEU A O 1
ATOM 648 N N . LEU A 1 78 ? 36.686 3.689 -40.845 1.00 51.06 78 LEU A N 1
ATOM 649 C CA . LEU A 1 78 ? 35.811 2.780 -40.105 1.00 51.06 78 LEU A CA 1
ATOM 650 C C . LEU A 1 78 ? 34.477 2.672 -40.851 1.00 51.06 78 LEU A C 1
ATOM 652 O O . LEU A 1 78 ? 33.874 3.701 -41.152 1.00 51.06 78 LEU A O 1
ATOM 656 N N . ARG A 1 79 ? 34.017 1.447 -41.136 1.00 58.03 79 ARG A N 1
ATOM 657 C CA . ARG A 1 79 ? 32.688 1.194 -41.719 1.00 58.03 79 ARG A CA 1
ATOM 658 C C . ARG A 1 79 ? 31.853 0.267 -40.844 1.00 58.03 79 ARG A C 1
ATOM 660 O O . ARG A 1 79 ? 32.409 -0.613 -40.184 1.00 58.03 79 ARG A O 1
ATOM 667 N N . PHE A 1 80 ? 30.539 0.430 -40.944 1.00 57.03 80 PHE A N 1
ATOM 668 C CA . PHE A 1 80 ? 29.516 -0.459 -40.398 1.00 57.03 80 PHE A CA 1
ATOM 669 C C . PHE A 1 80 ? 28.820 -1.180 -41.555 1.00 57.03 80 PHE A C 1
ATOM 671 O O . PHE A 1 80 ? 28.575 -0.556 -42.587 1.00 57.03 80 PHE A O 1
ATOM 678 N N . ASP A 1 81 ? 28.580 -2.484 -41.424 1.00 59.81 81 ASP A N 1
ATOM 679 C CA . ASP A 1 81 ? 28.006 -3.313 -42.491 1.00 59.81 81 ASP A CA 1
ATOM 680 C C . ASP A 1 81 ? 27.343 -4.582 -41.914 1.00 59.81 81 ASP A C 1
ATOM 682 O O . ASP A 1 81 ? 27.584 -4.936 -40.757 1.00 59.81 81 ASP A O 1
ATOM 686 N N . LYS A 1 82 ? 26.534 -5.278 -42.722 1.00 58.94 82 LYS A N 1
ATOM 687 C CA . LYS A 1 82 ? 25.850 -6.539 -42.376 1.00 58.94 82 LYS A CA 1
ATOM 688 C C . LYS A 1 82 ? 26.545 -7.738 -43.028 1.00 58.94 82 LYS A C 1
ATOM 690 O O . LYS A 1 82 ? 27.129 -7.633 -44.111 1.00 58.94 82 LYS A O 1
ATOM 695 N N . ASP A 1 83 ? 26.582 -8.888 -42.352 1.00 66.69 83 ASP A N 1
ATOM 696 C CA . ASP A 1 83 ? 27.073 -10.139 -42.947 1.00 66.69 83 ASP A CA 1
ATOM 697 C C . ASP A 1 83 ? 25.959 -10.922 -43.664 1.00 66.69 83 ASP A C 1
ATOM 699 O O . ASP A 1 83 ? 24.837 -10.448 -43.784 1.00 66.69 83 ASP A O 1
ATOM 703 N N . LYS A 1 84 ? 26.278 -12.106 -44.209 1.00 67.81 84 LYS A N 1
ATOM 704 C CA . LYS A 1 84 ? 25.312 -12.932 -44.963 1.00 67.81 84 LYS A CA 1
ATOM 705 C C . LYS A 1 84 ? 24.151 -13.459 -44.110 1.00 67.81 84 LYS A C 1
ATOM 707 O O . LYS A 1 84 ? 23.185 -13.944 -44.678 1.00 67.81 84 LYS A O 1
ATOM 712 N N . ASN A 1 85 ? 24.289 -13.395 -42.788 1.00 61.38 85 ASN A N 1
ATOM 713 C CA . ASN A 1 85 ? 23.287 -13.790 -41.807 1.00 61.38 85 ASN A CA 1
ATOM 714 C C . ASN A 1 85 ? 22.702 -12.539 -41.120 1.00 61.38 85 ASN A C 1
ATOM 716 O O . ASN A 1 85 ? 22.256 -12.625 -39.980 1.00 61.38 85 ASN A O 1
ATOM 720 N N . SER A 1 86 ? 22.827 -11.369 -41.758 1.00 55.38 86 SER A N 1
ATOM 721 C CA . SER A 1 86 ? 22.366 -10.063 -41.278 1.00 55.38 86 SER A CA 1
ATOM 722 C C . SER A 1 86 ? 22.947 -9.579 -39.947 1.00 55.38 86 SER A C 1
ATOM 724 O O . SER A 1 86 ? 22.487 -8.575 -39.402 1.00 55.38 86 SER A O 1
ATOM 726 N N . ASN A 1 87 ? 24.032 -10.189 -39.452 1.00 55.88 87 ASN A N 1
ATOM 727 C CA . ASN A 1 87 ? 24.705 -9.701 -38.248 1.00 55.88 87 ASN A CA 1
ATOM 728 C C . ASN A 1 87 ? 25.513 -8.439 -38.564 1.00 55.88 87 ASN A C 1
ATOM 730 O O . ASN A 1 87 ? 26.332 -8.425 -39.491 1.00 55.88 87 ASN A O 1
ATOM 734 N N . MET A 1 88 ? 25.327 -7.392 -37.760 1.00 56.38 88 MET A N 1
ATOM 735 C CA . MET A 1 88 ? 26.069 -6.138 -37.881 1.00 56.38 88 MET A CA 1
ATOM 736 C C . MET A 1 88 ? 27.498 -6.263 -37.352 1.00 56.38 88 MET A C 1
ATOM 738 O O . MET A 1 88 ? 27.765 -6.807 -36.276 1.00 56.38 88 MET A O 1
ATOM 742 N N . TYR A 1 89 ? 28.441 -5.718 -38.113 1.00 58.12 89 TYR A N 1
ATOM 743 C CA . TYR A 1 89 ? 29.849 -5.690 -37.751 1.00 58.12 89 TYR A CA 1
ATOM 744 C C . TYR A 1 89 ? 30.509 -4.364 -38.136 1.00 58.12 89 TYR A C 1
ATOM 746 O O . TYR A 1 89 ? 30.104 -3.676 -39.073 1.00 58.12 89 TYR A O 1
ATOM 754 N N . ALA A 1 90 ? 31.585 -4.030 -37.429 1.00 60.25 90 ALA A N 1
ATOM 755 C CA . ALA A 1 90 ? 32.503 -2.958 -37.787 1.00 60.25 90 ALA A CA 1
ATOM 756 C C . ALA A 1 90 ? 33.771 -3.520 -38.444 1.00 60.25 90 ALA A C 1
ATOM 758 O O . ALA A 1 90 ? 34.263 -4.592 -38.077 1.00 60.25 90 ALA A O 1
ATOM 759 N N . GLN A 1 91 ? 34.334 -2.774 -39.396 1.00 61.47 91 GLN A N 1
ATOM 760 C CA . GLN A 1 91 ? 35.645 -3.059 -39.983 1.00 61.47 91 GLN A CA 1
ATOM 761 C C . GLN A 1 91 ? 36.487 -1.793 -40.105 1.00 61.47 91 GLN A C 1
ATOM 763 O O . GLN A 1 91 ? 36.025 -0.760 -40.593 1.00 61.47 91 GLN A O 1
ATOM 768 N N . LEU A 1 92 ? 37.752 -1.914 -39.704 1.00 60.56 92 LEU A N 1
ATOM 769 C CA . LEU A 1 92 ? 38.771 -0.886 -39.878 1.00 60.56 92 LEU A CA 1
ATOM 770 C C . LEU A 1 92 ? 39.530 -1.110 -41.184 1.00 60.56 92 LEU A C 1
ATOM 772 O O . LEU A 1 92 ? 39.843 -2.249 -41.544 1.00 60.56 92 LEU A O 1
ATOM 776 N N . ARG A 1 93 ? 39.826 -0.014 -41.875 1.00 66.94 93 ARG A N 1
ATOM 777 C CA . ARG A 1 93 ? 40.621 0.005 -43.099 1.00 66.94 93 ARG A CA 1
ATOM 778 C C . ARG A 1 93 ? 42.092 0.227 -42.759 1.00 66.94 93 ARG A C 1
ATOM 780 O O . ARG A 1 93 ? 42.415 1.141 -42.002 1.00 66.94 93 ARG A O 1
ATOM 787 N N . ASP A 1 94 ? 42.964 -0.613 -43.303 1.00 68.56 94 ASP A N 1
ATOM 788 C CA . ASP A 1 94 ? 44.411 -0.472 -43.155 1.00 68.56 94 ASP A CA 1
ATOM 789 C C . ASP A 1 94 ? 45.001 0.555 -44.143 1.00 68.56 94 ASP A C 1
ATOM 791 O O . ASP A 1 94 ? 44.332 1.035 -45.062 1.00 68.56 94 ASP A O 1
ATOM 795 N N . GLU A 1 95 ? 46.283 0.888 -43.970 1.00 66.94 95 GLU A N 1
ATOM 796 C CA . GLU A 1 95 ? 47.023 1.838 -44.821 1.00 66.94 95 GLU A CA 1
ATOM 797 C C . GLU A 1 95 ? 47.159 1.377 -46.286 1.00 66.94 95 GLU A C 1
ATOM 799 O O . GLU A 1 95 ? 47.509 2.166 -47.162 1.00 66.94 95 GLU A O 1
ATOM 804 N N . LYS A 1 96 ? 46.859 0.103 -46.574 1.00 65.69 96 LYS A N 1
ATOM 805 C CA . LYS A 1 96 ? 46.872 -0.505 -47.913 1.00 65.69 96 LYS A CA 1
ATOM 806 C C . LYS A 1 96 ? 45.469 -0.623 -48.511 1.00 65.69 96 LYS A C 1
ATOM 808 O O . LYS A 1 96 ? 45.290 -1.316 -49.509 1.00 65.69 96 LYS A O 1
ATOM 813 N N . ASN A 1 97 ? 44.495 0.091 -47.944 1.00 68.19 97 ASN A N 1
ATOM 814 C CA . ASN A 1 97 ? 43.099 0.134 -48.367 1.00 68.19 97 ASN A CA 1
ATOM 815 C C . ASN A 1 97 ? 42.307 -1.176 -48.201 1.00 68.19 97 ASN A C 1
ATOM 817 O O . ASN A 1 97 ? 41.184 -1.248 -48.710 1.00 68.19 97 ASN A O 1
ATOM 821 N N . HIS A 1 98 ? 42.811 -2.162 -47.456 1.00 71.31 98 HIS A N 1
ATOM 822 C CA . HIS A 1 98 ? 42.093 -3.400 -47.159 1.00 71.31 98 HIS A CA 1
ATOM 823 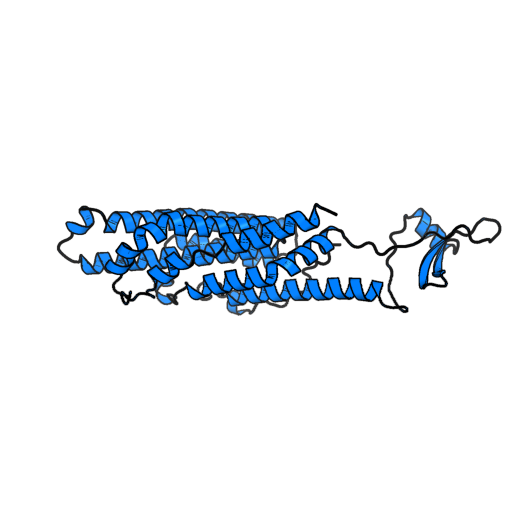C C . HIS A 1 98 ? 41.283 -3.289 -45.866 1.00 71.31 98 HIS A C 1
ATOM 825 O O . HIS A 1 98 ? 41.680 -2.626 -44.909 1.00 71.31 98 HIS A O 1
ATOM 831 N N . TYR A 1 99 ? 40.135 -3.967 -45.827 1.00 67.75 99 TYR A N 1
ATOM 832 C CA . TYR A 1 99 ? 39.327 -4.081 -44.616 1.00 67.75 99 TYR A CA 1
ATOM 833 C C . TYR A 1 99 ? 39.817 -5.248 -43.761 1.00 67.75 99 TYR A C 1
ATOM 835 O O . TYR A 1 99 ? 39.927 -6.378 -44.237 1.00 67.75 99 TYR A O 1
ATOM 843 N N . GLY A 1 100 ? 40.105 -4.958 -42.494 1.00 63.69 100 GLY A N 1
ATOM 844 C CA . GLY A 1 100 ? 40.566 -5.934 -41.517 1.00 63.69 100 GLY A CA 1
ATOM 845 C C . GLY A 1 100 ? 39.466 -6.870 -41.002 1.00 63.69 100 GLY A C 1
ATOM 846 O O . GLY A 1 100 ? 38.356 -6.966 -41.535 1.00 63.69 100 GLY A O 1
ATOM 847 N N . LYS A 1 101 ? 39.791 -7.584 -39.920 1.00 61.47 101 LYS A N 1
ATOM 848 C CA . LYS A 1 101 ? 38.896 -8.544 -39.259 1.00 61.47 101 LYS A CA 1
ATOM 849 C C . LYS A 1 101 ? 37.563 -7.887 -38.871 1.00 61.47 101 LYS A C 1
ATOM 851 O O . LYS A 1 101 ? 37.549 -6.775 -38.350 1.00 61.47 101 LYS A O 1
ATOM 856 N N . LYS A 1 102 ? 36.457 -8.601 -39.105 1.00 59.12 102 LYS A N 1
ATOM 857 C CA . LYS A 1 102 ? 35.115 -8.193 -38.669 1.00 59.12 102 LYS A CA 1
ATOM 858 C C . LYS A 1 102 ? 35.041 -8.172 -37.143 1.00 59.12 102 LYS A C 1
ATOM 860 O O . LYS A 1 102 ? 35.410 -9.155 -36.496 1.00 59.12 102 LYS A O 1
ATOM 865 N N . LEU A 1 103 ? 34.573 -7.061 -36.590 1.00 55.06 103 LEU A N 1
ATOM 866 C CA . LEU A 1 103 ? 34.276 -6.898 -35.172 1.00 55.06 103 LEU A CA 1
ATOM 867 C C . LEU A 1 103 ? 32.757 -6.927 -35.005 1.00 55.06 103 LEU A C 1
ATOM 869 O O . LEU A 1 103 ? 32.082 -6.012 -35.466 1.00 55.06 103 LEU A O 1
ATOM 873 N N . ASN A 1 104 ? 32.222 -7.980 -34.391 1.00 53.09 104 ASN A N 1
ATOM 874 C CA . ASN A 1 104 ? 30.776 -8.123 -34.205 1.00 53.09 104 ASN A CA 1
ATOM 875 C C . ASN A 1 104 ? 30.245 -7.040 -33.258 1.00 53.09 104 ASN A C 1
ATOM 877 O O . ASN A 1 104 ? 30.823 -6.820 -32.193 1.00 53.09 104 ASN A O 1
ATOM 881 N N . ILE A 1 105 ? 29.133 -6.412 -33.635 1.00 50.16 105 ILE A N 1
ATOM 882 C CA . ILE A 1 105 ? 28.418 -5.426 -32.821 1.00 50.16 105 ILE A CA 1
ATOM 883 C C . ILE A 1 105 ? 27.186 -6.131 -32.257 1.00 50.16 105 ILE A C 1
ATOM 885 O O . ILE A 1 105 ? 26.406 -6.701 -33.011 1.00 50.16 105 ILE A O 1
ATOM 889 N N . LYS A 1 106 ? 27.036 -6.136 -30.932 1.00 50.66 106 LYS A N 1
ATOM 890 C CA . LYS A 1 106 ? 25.858 -6.688 -30.248 1.00 50.66 106 LYS A CA 1
ATOM 891 C C . LYS A 1 106 ? 25.030 -5.544 -29.671 1.00 50.66 106 LYS A C 1
ATOM 893 O O . LYS A 1 106 ? 25.617 -4.567 -29.206 1.00 50.66 106 LYS A O 1
ATOM 898 N N . GLU A 1 107 ? 23.705 -5.683 -29.673 1.00 50.41 107 GLU A N 1
ATOM 899 C CA . GLU A 1 107 ? 22.816 -4.792 -28.921 1.00 50.41 107 GLU A CA 1
ATOM 900 C C . GLU A 1 107 ? 23.221 -4.782 -27.446 1.00 50.41 107 GLU A C 1
ATOM 902 O O . GLU A 1 107 ? 23.367 -5.831 -26.811 1.00 50.41 107 GLU A O 1
ATOM 907 N N . GLN A 1 108 ? 23.434 -3.587 -26.898 1.00 47.66 108 GLN A N 1
ATOM 908 C CA . GLN A 1 108 ? 23.703 -3.431 -25.479 1.00 47.66 108 GLN A CA 1
ATOM 909 C C . GLN A 1 108 ? 22.370 -3.402 -24.731 1.00 47.66 108 GLN A C 1
ATOM 911 O O . GLN A 1 108 ? 21.821 -2.341 -24.446 1.00 47.66 108 GLN A O 1
ATOM 916 N N . VAL A 1 109 ? 21.851 -4.584 -24.404 1.00 55.28 109 VAL A N 1
ATOM 917 C CA . VAL A 1 109 ? 20.736 -4.710 -23.462 1.00 55.28 109 VAL A CA 1
ATOM 918 C C . VAL A 1 109 ? 21.256 -4.337 -22.078 1.00 55.28 109 VAL A C 1
ATOM 920 O O . VAL A 1 109 ? 22.213 -4.929 -21.574 1.00 55.28 109 VAL A O 1
ATOM 923 N N . ASN A 1 110 ? 20.649 -3.329 -21.460 1.00 65.19 110 ASN A N 1
ATOM 924 C CA . ASN A 1 110 ? 20.949 -2.980 -20.081 1.00 65.19 110 ASN A CA 1
ATOM 925 C C . ASN A 1 110 ? 20.417 -4.092 -19.168 1.00 65.19 110 ASN A C 1
ATOM 927 O O . ASN A 1 110 ? 19.209 -4.271 -19.036 1.00 65.19 110 ASN A O 1
ATOM 931 N N . GLU A 1 111 ? 21.326 -4.822 -18.525 1.00 63.28 111 GLU A N 1
ATOM 932 C CA . GLU A 1 111 ? 21.018 -5.933 -17.616 1.00 63.28 111 GLU A CA 1
ATOM 933 C C . GLU A 1 111 ? 19.967 -5.555 -16.559 1.00 63.28 111 GLU A C 1
ATOM 935 O O . GLU A 1 111 ? 19.088 -6.352 -16.238 1.00 63.28 111 GLU A O 1
ATOM 940 N N . LYS A 1 112 ? 19.985 -4.303 -16.081 1.00 68.19 112 LYS A N 1
ATOM 941 C CA . LYS A 1 112 ? 18.993 -3.798 -15.122 1.00 68.19 112 LYS A CA 1
ATOM 942 C C . LYS A 1 112 ? 17.574 -3.787 -15.686 1.00 68.19 112 LYS A C 1
ATOM 944 O O . LYS A 1 112 ? 16.646 -4.152 -14.974 1.00 68.19 112 LYS A O 1
ATOM 949 N N . ASP A 1 113 ? 17.411 -3.393 -16.945 1.00 66.12 113 ASP A N 1
ATOM 950 C CA . ASP A 1 113 ? 16.099 -3.309 -17.588 1.00 66.12 113 ASP A CA 1
ATOM 951 C C . ASP A 1 113 ? 15.537 -4.715 -17.840 1.00 66.12 113 ASP A C 1
ATOM 953 O O . ASP A 1 113 ? 14.362 -4.966 -17.587 1.00 66.12 113 ASP A O 1
ATOM 957 N N . LEU A 1 114 ? 16.397 -5.671 -18.209 1.00 62.12 114 LEU A N 1
ATOM 958 C CA . LEU A 1 114 ? 16.016 -7.079 -18.344 1.00 62.12 114 LEU A CA 1
ATOM 959 C C . LEU A 1 114 ? 15.579 -7.695 -17.005 1.00 62.12 114 LEU A C 1
ATOM 961 O O . LEU A 1 114 ? 14.576 -8.409 -16.946 1.00 62.12 114 LEU A O 1
ATOM 965 N N . ILE A 1 115 ? 16.302 -7.398 -15.919 1.00 65.00 115 ILE A N 1
ATOM 966 C CA . ILE A 1 115 ? 15.937 -7.845 -14.567 1.00 65.00 115 ILE A CA 1
ATOM 967 C C . ILE A 1 115 ? 14.578 -7.261 -14.162 1.00 65.00 115 ILE A C 1
ATOM 969 O O . ILE A 1 115 ? 13.723 -8.007 -13.685 1.00 65.00 115 ILE A O 1
ATOM 973 N N . ILE A 1 116 ? 14.356 -5.960 -14.379 1.00 68.50 116 ILE A N 1
ATOM 974 C CA . ILE A 1 116 ? 13.088 -5.290 -14.054 1.00 68.50 116 ILE A CA 1
ATOM 975 C C . ILE A 1 116 ? 11.933 -5.888 -14.865 1.00 68.50 116 ILE A C 1
ATOM 977 O O . ILE A 1 116 ? 10.911 -6.245 -14.280 1.00 68.50 116 ILE A O 1
ATOM 981 N N . ALA A 1 117 ? 12.094 -6.053 -16.181 1.00 65.56 117 ALA A N 1
ATOM 982 C CA . ALA A 1 117 ? 11.070 -6.625 -17.054 1.00 65.56 117 ALA A CA 1
ATOM 983 C C . ALA A 1 117 ? 10.704 -8.067 -16.654 1.00 65.56 117 ALA A C 1
ATOM 985 O O . ALA A 1 117 ? 9.529 -8.419 -16.528 1.00 65.56 117 ALA A O 1
ATOM 986 N N . SER A 1 118 ? 11.717 -8.892 -16.371 1.00 61.06 118 SER A N 1
ATOM 987 C CA . SER A 1 118 ? 11.539 -10.265 -15.885 1.00 61.06 118 SER A CA 1
ATOM 988 C C . SER A 1 118 ? 10.787 -10.305 -14.549 1.00 61.06 118 SER A C 1
ATOM 990 O O . SER A 1 118 ? 9.834 -11.068 -14.388 1.00 61.06 118 SER A O 1
ATOM 992 N N . GLN A 1 119 ? 11.153 -9.430 -13.606 1.00 65.25 119 GLN A N 1
ATOM 993 C CA . GLN A 1 119 ? 10.469 -9.313 -12.319 1.00 65.25 119 GLN A CA 1
ATOM 994 C C . GLN A 1 119 ? 9.018 -8.843 -12.482 1.00 65.25 119 GLN A C 1
ATOM 996 O O . GLN A 1 119 ? 8.133 -9.434 -11.872 1.00 65.25 119 GLN A O 1
ATOM 1001 N N . LEU A 1 120 ? 8.744 -7.842 -13.325 1.00 71.38 120 LEU A N 1
ATOM 1002 C CA . LEU A 1 120 ? 7.387 -7.342 -13.582 1.00 71.38 120 LEU A CA 1
ATOM 1003 C C . LEU A 1 120 ? 6.472 -8.417 -14.173 1.00 71.38 120 LEU A C 1
ATOM 1005 O O . LEU A 1 120 ? 5.348 -8.585 -13.699 1.00 71.38 120 LEU A O 1
ATOM 1009 N N . ASN A 1 121 ? 6.969 -9.185 -15.147 1.00 63.28 121 ASN A N 1
ATOM 1010 C CA . ASN A 1 121 ? 6.223 -10.291 -15.753 1.00 63.28 121 ASN A CA 1
ATOM 1011 C C . ASN A 1 121 ? 5.809 -11.362 -14.751 1.00 63.28 121 ASN A C 1
ATOM 1013 O O . ASN A 1 121 ? 4.778 -12.009 -14.904 1.00 63.28 121 ASN A O 1
ATOM 1017 N N . VAL A 1 122 ? 6.616 -11.529 -13.716 1.00 63.84 122 VAL A N 1
ATOM 1018 C CA . VAL A 1 122 ? 6.402 -12.513 -12.668 1.00 63.84 122 VAL A CA 1
ATOM 1019 C C . VAL A 1 122 ? 5.391 -12.038 -11.624 1.00 63.84 122 VAL A C 1
ATOM 1021 O O . VAL A 1 122 ? 4.631 -12.849 -11.096 1.00 63.84 122 VAL A O 1
ATOM 1024 N N . ILE A 1 123 ? 5.414 -10.750 -11.274 1.00 69.75 123 ILE A N 1
ATOM 1025 C CA . ILE A 1 123 ? 4.686 -10.242 -10.104 1.00 69.75 123 ILE A CA 1
ATOM 1026 C C . ILE A 1 123 ? 3.358 -9.571 -10.436 1.00 69.75 123 ILE A C 1
ATOM 1028 O O . ILE A 1 123 ? 2.627 -9.263 -9.505 1.00 69.75 123 ILE A O 1
ATOM 1032 N N . LYS A 1 124 ? 3.036 -9.329 -11.711 1.00 76.19 124 LYS A N 1
ATOM 1033 C CA . LYS A 1 124 ? 1.842 -8.568 -12.106 1.00 76.19 124 LYS A CA 1
ATOM 1034 C C . LYS A 1 124 ? 0.550 -9.104 -11.478 1.00 76.19 124 LYS A C 1
ATOM 1036 O O . LYS A 1 124 ? -0.098 -8.367 -10.747 1.00 76.19 124 LYS A O 1
ATOM 1041 N N . ASP A 1 125 ? 0.234 -10.382 -11.680 1.00 72.56 125 ASP A N 1
ATOM 1042 C CA . ASP A 1 125 ? -1.005 -10.979 -11.153 1.00 72.56 125 ASP A CA 1
ATOM 1043 C C . ASP A 1 125 ? -1.055 -10.904 -9.619 1.00 72.56 125 ASP A C 1
ATOM 1045 O O . ASP A 1 125 ? -2.081 -10.615 -9.018 1.00 72.56 125 ASP A O 1
ATOM 1049 N N . VAL A 1 126 ? 0.103 -11.087 -8.978 1.00 73.06 126 VAL A N 1
ATOM 1050 C CA . VAL A 1 126 ? 0.259 -10.946 -7.527 1.00 73.06 126 VAL A CA 1
ATOM 1051 C C . VAL A 1 126 ? 0.007 -9.507 -7.063 1.00 73.06 126 VAL A C 1
ATOM 1053 O O . VAL A 1 126 ? -0.520 -9.305 -5.972 1.00 73.06 126 VAL A O 1
ATOM 1056 N N . LEU A 1 127 ? 0.417 -8.505 -7.840 1.00 75.69 127 LEU A N 1
ATOM 1057 C CA . LEU A 1 127 ? 0.173 -7.100 -7.522 1.00 75.69 127 LEU A CA 1
ATOM 1058 C C . LEU A 1 127 ? -1.304 -6.755 -7.661 1.00 75.69 127 LEU A C 1
ATOM 1060 O O . LEU A 1 127 ? -1.839 -6.106 -6.766 1.00 75.69 127 LEU A O 1
ATOM 1064 N N . ASP A 1 128 ? -1.950 -7.227 -8.724 1.00 78.88 128 ASP A N 1
ATOM 1065 C CA . ASP A 1 128 ? -3.387 -7.046 -8.925 1.00 78.88 128 ASP A CA 1
ATOM 1066 C C . ASP A 1 128 ? -4.172 -7.675 -7.755 1.00 78.88 128 ASP A C 1
ATOM 1068 O O . ASP A 1 128 ? -4.974 -6.986 -7.124 1.00 78.88 128 ASP A O 1
ATOM 1072 N N . ASP A 1 129 ? -3.825 -8.902 -7.338 1.00 76.88 129 ASP A N 1
ATOM 1073 C CA . ASP A 1 129 ? -4.414 -9.573 -6.165 1.00 76.88 129 ASP A CA 1
ATOM 1074 C C . ASP A 1 129 ? -4.225 -8.771 -4.857 1.00 76.88 129 ASP A C 1
ATOM 1076 O O . ASP A 1 129 ? -5.122 -8.709 -4.005 1.00 76.88 129 ASP A O 1
ATOM 1080 N N . ILE A 1 130 ? -3.045 -8.163 -4.659 1.00 77.62 130 ILE A N 1
ATOM 1081 C CA . ILE A 1 130 ? -2.763 -7.321 -3.485 1.00 77.62 130 ILE A CA 1
ATOM 1082 C C . ILE A 1 130 ? -3.669 -6.093 -3.499 1.00 77.62 130 ILE A C 1
ATOM 1084 O O . ILE A 1 130 ? -4.283 -5.788 -2.475 1.00 77.62 130 ILE A O 1
ATOM 1088 N N . VAL A 1 131 ? -3.752 -5.391 -4.629 1.00 79.69 131 VAL A N 1
ATOM 1089 C CA . VAL A 1 131 ? -4.557 -4.172 -4.735 1.00 79.69 131 VAL A CA 1
ATOM 1090 C C . VAL A 1 131 ? -6.041 -4.488 -4.563 1.00 79.69 131 VAL A C 1
ATOM 1092 O O . VAL A 1 131 ? -6.700 -3.807 -3.783 1.00 79.69 131 VAL A O 1
ATOM 1095 N N . ASP A 1 132 ? -6.537 -5.562 -5.179 1.00 81.38 132 ASP A N 1
ATOM 1096 C CA . ASP A 1 132 ? -7.918 -6.030 -5.020 1.00 81.38 132 ASP A CA 1
ATOM 1097 C C . ASP A 1 132 ? -8.237 -6.387 -3.563 1.00 81.38 132 ASP A C 1
ATOM 1099 O O . ASP A 1 132 ? -9.306 -6.055 -3.046 1.00 81.38 132 ASP A O 1
ATOM 1103 N N . THR A 1 133 ? -7.297 -7.026 -2.859 1.00 77.75 133 THR A N 1
ATOM 1104 C CA . THR A 1 133 ? -7.470 -7.343 -1.436 1.00 77.75 133 THR A CA 1
ATOM 1105 C C . THR A 1 133 ? -7.550 -6.077 -0.587 1.00 77.75 133 THR A C 1
ATOM 1107 O O . THR A 1 133 ? -8.398 -6.000 0.304 1.00 77.75 133 THR A O 1
ATOM 1110 N N . LEU A 1 134 ? -6.672 -5.099 -0.840 1.00 79.31 134 LEU A N 1
ATOM 1111 C CA . LEU A 1 134 ? -6.639 -3.836 -0.100 1.00 79.31 134 LEU A CA 1
ATOM 1112 C C . LEU A 1 134 ? -7.897 -2.995 -0.370 1.00 79.31 134 LEU A C 1
ATOM 1114 O O . LEU A 1 134 ? -8.433 -2.407 0.568 1.00 79.31 134 LEU A O 1
ATOM 1118 N N . GLU A 1 135 ? -8.401 -2.995 -1.604 1.00 80.69 135 GLU A N 1
ATOM 1119 C CA . GLU A 1 135 ? -9.644 -2.323 -1.997 1.00 80.69 135 GLU A CA 1
ATOM 1120 C C . GLU A 1 135 ? -10.873 -2.985 -1.346 1.00 80.69 135 GLU A C 1
ATOM 1122 O O . GLU A 1 135 ? -11.698 -2.312 -0.735 1.00 80.69 135 GLU A O 1
ATOM 1127 N N . ASN A 1 136 ? -10.965 -4.320 -1.371 1.00 79.38 136 ASN A N 1
ATOM 1128 C CA . ASN A 1 136 ? -12.111 -5.075 -0.840 1.00 79.38 136 ASN A CA 1
ATOM 1129 C C . ASN A 1 136 ? -12.304 -4.949 0.689 1.00 79.38 136 ASN A C 1
ATOM 1131 O O . ASN A 1 136 ? -13.389 -5.215 1.210 1.00 79.38 136 ASN A O 1
ATOM 1135 N N . ILE A 1 137 ? -11.259 -4.578 1.436 1.00 76.75 137 ILE A N 1
ATOM 1136 C CA . ILE A 1 137 ? -11.342 -4.363 2.894 1.00 76.75 137 ILE A CA 1
ATOM 1137 C C . ILE A 1 137 ? -11.467 -2.902 3.311 1.00 76.75 137 ILE A C 1
ATOM 1139 O O . ILE A 1 137 ? -11.603 -2.616 4.512 1.00 76.75 137 ILE A O 1
ATOM 1143 N N . GLU A 1 138 ? -11.414 -1.986 2.349 1.00 75.88 138 GLU A N 1
ATOM 1144 C CA . GLU A 1 138 ? -11.736 -0.596 2.598 1.00 75.88 138 GLU A CA 1
ATOM 1145 C C . GLU A 1 138 ? -13.258 -0.418 2.723 1.00 75.88 138 GLU A C 1
ATOM 1147 O O . GLU A 1 138 ? -14.051 -1.117 2.101 1.00 75.88 138 GLU A O 1
ATOM 1152 N N . GLU A 1 139 ? -13.682 0.518 3.573 1.00 70.75 139 GLU A N 1
ATOM 1153 C CA . GLU A 1 139 ? -15.076 0.971 3.590 1.00 70.75 139 GLU A CA 1
ATOM 1154 C C . GLU A 1 139 ? -15.091 2.453 3.202 1.00 70.75 139 GLU A C 1
ATOM 1156 O O . GLU A 1 139 ? -14.220 3.218 3.618 1.00 70.75 139 GLU A O 1
ATOM 1161 N N . ASN A 1 140 ? -16.103 2.900 2.467 1.00 60.59 140 ASN A N 1
ATOM 1162 C CA . ASN A 1 140 ? -16.253 4.320 2.152 1.00 60.59 140 ASN A CA 1
ATOM 1163 C C . ASN A 1 140 ? -16.649 5.108 3.415 1.00 60.59 140 ASN A C 1
ATOM 1165 O O . ASN A 1 140 ? -17.820 5.173 3.778 1.00 60.59 140 ASN A O 1
ATOM 1169 N N . ILE A 1 141 ? -15.663 5.699 4.098 1.00 58.44 141 ILE A N 1
ATOM 1170 C CA . ILE A 1 141 ? -15.828 6.495 5.336 1.00 58.44 141 ILE A CA 1
ATOM 1171 C C . ILE A 1 141 ? -15.433 7.973 5.096 1.00 58.44 141 ILE A C 1
ATOM 1173 O O . ILE A 1 141 ? -15.073 8.713 6.008 1.00 58.44 141 ILE A O 1
ATOM 1177 N N . SER A 1 142 ? -15.538 8.440 3.848 1.00 53.16 142 SER A N 1
ATOM 1178 C CA . SER A 1 142 ? -15.101 9.769 3.383 1.00 53.16 142 SER A CA 1
ATOM 1179 C C . SER A 1 142 ? -15.471 10.934 4.307 1.00 53.16 142 SER A C 1
ATOM 1181 O O . SER A 1 142 ? -14.597 11.708 4.690 1.00 53.16 142 SER A O 1
ATOM 1183 N N . HIS A 1 143 ? -16.725 11.011 4.753 1.00 48.94 143 HIS A N 1
ATOM 1184 C CA . HIS A 1 143 ? -17.194 12.095 5.622 1.00 48.94 143 HIS A CA 1
ATOM 1185 C C . HIS A 1 143 ? -16.614 12.075 7.045 1.00 48.94 143 HIS A C 1
ATOM 1187 O O . HIS A 1 143 ? -16.553 13.118 7.686 1.00 48.94 143 HIS A O 1
ATOM 1193 N N . ILE A 1 144 ? -16.160 10.926 7.555 1.00 51.66 144 ILE A N 1
ATOM 1194 C CA . ILE A 1 144 ? -15.714 10.811 8.954 1.00 51.66 144 ILE A CA 1
ATOM 1195 C C . ILE A 1 144 ? -14.205 11.046 9.092 1.00 51.66 144 ILE A C 1
ATOM 1197 O O . ILE A 1 144 ? -13.737 11.520 10.125 1.00 51.66 144 ILE A O 1
ATOM 1201 N N . LEU A 1 145 ? -13.431 10.801 8.030 1.00 51.88 145 LEU A N 1
ATOM 1202 C CA . LEU A 1 145 ? -12.026 11.224 7.967 1.00 51.88 145 LEU A CA 1
ATOM 1203 C C . LEU A 1 145 ? -11.881 12.753 8.074 1.00 51.88 145 LEU A C 1
ATOM 1205 O O . LEU A 1 145 ? -10.904 13.235 8.650 1.00 51.88 145 LEU A O 1
ATOM 1209 N N . MET A 1 146 ? -12.866 13.513 7.577 1.00 51.53 146 MET A N 1
ATOM 1210 C CA . MET A 1 146 ? -12.927 14.969 7.747 1.00 51.53 146 MET A CA 1
ATOM 1211 C C . MET A 1 146 ? -13.105 15.383 9.217 1.00 51.53 146 MET A C 1
ATOM 1213 O O . MET A 1 146 ? -12.436 16.307 9.670 1.00 51.53 146 MET A O 1
ATOM 1217 N N . GLU A 1 147 ? -13.937 14.681 9.991 1.00 54.41 147 GLU A N 1
ATOM 1218 C CA . GLU A 1 147 ? -14.191 15.015 11.404 1.00 54.41 147 GLU A CA 1
ATOM 1219 C C . GLU A 1 147 ? -13.020 14.652 12.337 1.00 54.41 147 GLU A C 1
ATOM 1221 O O . GLU A 1 147 ? -12.830 15.289 13.371 1.00 54.41 147 GLU A O 1
ATOM 1226 N N . PHE A 1 148 ? -12.199 13.665 11.959 1.00 55.94 148 PHE A N 1
ATOM 1227 C CA . PHE A 1 148 ? -11.040 13.192 12.728 1.00 55.94 148 PHE A CA 1
ATOM 1228 C C . PHE A 1 148 ? -9.697 13.727 12.199 1.00 55.94 148 PHE A C 1
ATOM 1230 O O . PHE A 1 148 ? -8.688 13.022 12.284 1.00 55.94 148 PHE A O 1
ATOM 1237 N N . HIS A 1 149 ? -9.654 14.963 11.677 1.00 57.56 149 HIS A N 1
ATOM 1238 C CA . HIS A 1 149 ? -8.417 15.693 11.338 1.00 57.56 149 HIS A CA 1
ATOM 1239 C C . HIS A 1 149 ? -7.535 15.942 12.583 1.00 57.56 149 HIS A C 1
ATOM 1241 O O . HIS A 1 149 ? -7.349 17.058 13.056 1.00 57.56 149 HIS A O 1
ATOM 1247 N N . ASN A 1 150 ? -6.980 14.867 13.129 1.00 67.50 150 ASN A N 1
ATOM 1248 C CA . ASN A 1 150 ? -5.915 14.875 14.111 1.00 67.50 150 ASN A CA 1
ATOM 1249 C C . ASN A 1 150 ? -4.581 14.915 13.354 1.00 67.50 150 ASN A C 1
ATOM 1251 O O . ASN A 1 150 ? -4.470 14.328 12.273 1.00 67.50 150 ASN A O 1
ATOM 1255 N N . ASP A 1 151 ? -3.548 15.516 13.955 1.00 65.62 151 ASP A N 1
ATOM 1256 C CA . ASP A 1 151 ? -2.188 15.661 13.391 1.00 65.62 151 ASP A CA 1
ATOM 1257 C C . ASP A 1 151 ? -1.650 14.381 12.713 1.00 65.62 151 ASP A C 1
ATOM 1259 O O . ASP A 1 151 ? -0.893 14.425 11.747 1.00 65.62 151 ASP A O 1
ATOM 1263 N N . ARG A 1 152 ? -2.101 13.214 13.187 1.00 71.19 152 ARG A N 1
ATOM 1264 C CA . ARG A 1 152 ? -1.760 11.869 12.704 1.00 71.19 152 ARG A CA 1
ATOM 1265 C C . ARG A 1 152 ? -2.232 11.569 11.282 1.00 71.19 152 ARG A C 1
ATOM 1267 O O . ARG A 1 152 ? -1.456 11.035 10.490 1.00 71.19 152 ARG A O 1
ATOM 1274 N N . VAL A 1 153 ? -3.481 11.905 10.955 1.00 77.88 153 VAL A N 1
ATOM 1275 C CA . VAL A 1 153 ? -4.015 11.790 9.586 1.00 77.88 153 VAL A CA 1
ATOM 1276 C C . VAL A 1 153 ? -3.399 12.885 8.705 1.00 77.88 153 VAL A C 1
ATOM 1278 O O . VAL A 1 153 ? -3.106 12.642 7.537 1.00 77.88 153 VAL A O 1
ATOM 1281 N N . GLY A 1 154 ? -3.077 14.044 9.292 1.00 79.62 154 GLY A N 1
ATOM 1282 C CA . GLY A 1 154 ? -2.304 15.103 8.634 1.00 79.62 154 GLY A CA 1
ATOM 1283 C C . GLY A 1 154 ? -0.931 14.637 8.130 1.00 79.62 154 GLY A C 1
ATOM 1284 O O . GLY A 1 154 ? -0.547 14.976 7.014 1.00 79.62 154 GLY A O 1
ATOM 1285 N N . LEU A 1 155 ? -0.219 13.791 8.888 1.00 88.50 155 LEU A N 1
ATOM 1286 C CA . LEU A 1 155 ? 1.042 13.186 8.429 1.00 88.50 155 LEU A CA 1
ATOM 1287 C C . LEU A 1 155 ? 0.850 12.264 7.214 1.00 88.50 155 LEU A C 1
ATOM 1289 O O . LEU A 1 155 ? 1.674 12.273 6.303 1.00 88.50 155 LEU A O 1
ATOM 1293 N N . TYR A 1 156 ? -0.251 11.509 7.152 1.00 88.00 156 TYR A N 1
ATOM 1294 C CA . TYR A 1 156 ? -0.568 10.712 5.964 1.00 88.00 156 TYR A CA 1
ATOM 1295 C C . TYR A 1 156 ? -0.758 11.607 4.729 1.00 88.00 156 TYR A C 1
ATOM 1297 O O . TYR A 1 156 ? -0.112 11.371 3.707 1.00 88.00 156 TYR A O 1
ATOM 1305 N N . TYR A 1 157 ? -1.569 12.666 4.837 1.00 84.69 157 TYR A N 1
ATOM 1306 C CA . TYR A 1 157 ? -1.781 13.608 3.732 1.00 84.69 157 TYR A CA 1
ATOM 1307 C C . TYR A 1 157 ? -0.500 14.349 3.341 1.00 84.69 157 TYR A C 1
ATOM 1309 O O . TYR A 1 157 ? -0.237 14.533 2.156 1.00 84.69 157 TYR A O 1
ATOM 1317 N N . SER A 1 158 ? 0.346 14.698 4.312 1.00 88.88 158 SER A N 1
ATOM 1318 C CA . SER A 1 158 ? 1.679 15.244 4.047 1.00 88.88 158 SER A CA 1
ATOM 1319 C C . SER A 1 158 ? 2.538 14.265 3.240 1.00 88.88 158 SER A C 1
ATOM 1321 O O . SER A 1 158 ? 3.152 14.663 2.253 1.00 88.88 158 SER A O 1
ATOM 1323 N N . GLY A 1 159 ? 2.552 12.981 3.612 1.00 91.19 159 GLY A N 1
ATOM 1324 C CA . GLY A 1 159 ? 3.255 11.940 2.864 1.00 91.19 159 GLY A CA 1
ATOM 1325 C C . GLY A 1 159 ? 2.745 11.792 1.429 1.00 91.19 159 GLY A C 1
ATOM 1326 O O . GLY A 1 159 ? 3.551 11.728 0.501 1.00 91.19 159 GLY A O 1
ATOM 1327 N N . LEU A 1 160 ? 1.424 11.790 1.235 1.00 87.50 160 LEU A N 1
ATOM 1328 C CA . LEU A 1 160 ? 0.801 11.768 -0.090 1.00 87.50 160 LEU A CA 1
ATOM 1329 C C . LEU A 1 160 ? 1.209 12.992 -0.919 1.00 87.50 160 LEU A C 1
ATOM 1331 O O . LEU A 1 160 ? 1.742 12.824 -2.011 1.00 87.50 160 LEU A O 1
ATOM 1335 N N . SER A 1 161 ? 1.053 14.201 -0.376 1.00 86.44 161 SER A N 1
ATOM 1336 C CA . SER A 1 161 ? 1.403 15.451 -1.060 1.00 86.44 161 SER A CA 1
ATOM 1337 C C . SER A 1 161 ? 2.869 15.486 -1.496 1.00 86.44 161 SER A C 1
ATOM 1339 O O . SER A 1 161 ? 3.151 15.846 -2.633 1.00 86.44 161 SER A O 1
ATOM 1341 N N . LEU A 1 162 ? 3.798 15.068 -0.627 1.00 91.81 162 LEU A N 1
ATOM 1342 C CA . LEU A 1 162 ? 5.230 15.008 -0.950 1.00 91.81 162 LEU A CA 1
ATOM 1343 C C . LEU A 1 162 ? 5.522 14.039 -2.101 1.00 91.81 162 LEU A C 1
ATOM 1345 O O . LEU A 1 162 ? 6.388 14.304 -2.932 1.00 91.81 162 LEU A O 1
ATOM 1349 N N . TYR A 1 163 ? 4.809 12.912 -2.165 1.00 89.25 163 TYR A N 1
ATOM 1350 C CA . TYR A 1 163 ? 4.972 11.973 -3.271 1.00 89.25 163 TYR A CA 1
ATOM 1351 C C . TYR A 1 163 ? 4.391 12.523 -4.575 1.00 89.25 163 TYR A C 1
ATOM 1353 O O . TYR A 1 163 ? 5.052 12.437 -5.606 1.00 89.25 163 TYR A O 1
ATOM 1361 N N . LEU A 1 164 ? 3.203 13.134 -4.530 1.00 83.50 164 LEU A N 1
ATOM 1362 C CA . LEU A 1 164 ? 2.600 13.783 -5.698 1.00 83.50 164 LEU A CA 1
ATOM 1363 C C . LEU A 1 164 ? 3.509 14.894 -6.243 1.00 83.50 164 LEU A C 1
ATOM 1365 O O . LEU A 1 164 ? 3.709 14.982 -7.451 1.00 83.50 164 LEU A O 1
ATOM 1369 N N . GLU A 1 165 ? 4.130 15.681 -5.363 1.00 84.94 165 GLU A N 1
ATOM 1370 C CA . GLU A 1 165 ? 5.134 16.675 -5.744 1.00 84.94 165 GLU A CA 1
ATOM 1371 C C . GLU A 1 165 ? 6.364 16.016 -6.384 1.00 84.94 165 GLU A C 1
ATOM 1373 O O . GLU A 1 165 ? 6.801 16.433 -7.456 1.00 84.94 165 GLU A O 1
ATOM 1378 N N . ALA A 1 166 ? 6.882 14.929 -5.800 1.00 87.31 166 ALA A N 1
ATOM 1379 C CA . ALA A 1 166 ? 8.021 14.195 -6.354 1.00 87.31 166 ALA A CA 1
ATOM 1380 C C . ALA A 1 166 ? 7.776 13.693 -7.787 1.00 87.31 166 ALA A C 1
ATOM 1382 O O . ALA A 1 166 ? 8.716 13.629 -8.582 1.00 87.31 166 ALA A O 1
ATOM 1383 N N . LEU A 1 167 ? 6.528 13.358 -8.131 1.00 80.62 167 LEU A N 1
ATOM 1384 C CA . LEU A 1 167 ? 6.144 12.938 -9.482 1.00 80.62 167 LEU A CA 1
ATOM 1385 C C . LEU A 1 167 ? 6.258 14.069 -10.519 1.00 80.62 167 LEU A C 1
ATOM 1387 O O . LEU A 1 167 ? 6.435 13.775 -11.699 1.00 80.62 167 LEU A O 1
ATOM 1391 N N . GLN A 1 168 ? 6.206 15.333 -10.090 1.00 79.56 168 GLN A N 1
ATOM 1392 C CA . GLN A 1 168 ? 6.313 16.515 -10.955 1.00 79.56 168 GLN A CA 1
ATOM 1393 C C . GLN A 1 168 ? 7.750 17.047 -11.077 1.00 79.56 168 GLN A C 1
ATOM 1395 O O . GLN A 1 168 ? 8.055 17.854 -11.957 1.00 79.56 168 GLN A O 1
ATOM 1400 N N . VAL A 1 169 ? 8.661 16.606 -10.207 1.00 83.12 169 VAL A N 1
ATOM 1401 C CA . VAL A 1 169 ? 10.035 17.116 -10.169 1.00 83.12 169 VAL A CA 1
ATOM 1402 C C . VAL A 1 169 ? 10.919 16.437 -11.219 1.00 83.12 169 VAL A C 1
ATOM 1404 O O . VAL A 1 169 ? 11.181 15.229 -11.175 1.00 83.12 169 VAL A O 1
ATOM 1407 N N . SER A 1 170 ? 11.473 17.241 -12.132 1.00 83.38 170 SER A N 1
ATOM 1408 C CA . SER A 1 170 ? 12.426 16.768 -13.146 1.00 83.38 170 SER A CA 1
ATOM 1409 C C . SER A 1 170 ? 13.803 16.433 -12.553 1.00 83.38 170 SER A C 1
ATOM 1411 O O . SER A 1 170 ? 14.414 15.438 -12.953 1.00 83.38 170 SER A O 1
ATOM 1413 N N . ASP A 1 171 ? 14.280 17.214 -11.573 1.00 89.25 171 ASP A N 1
ATOM 1414 C CA . ASP A 1 171 ? 15.576 16.988 -10.919 1.00 89.25 171 ASP A CA 1
ATOM 1415 C C . ASP A 1 171 ? 15.592 15.679 -10.113 1.00 89.25 171 ASP A C 1
ATOM 1417 O O . ASP A 1 171 ? 14.791 15.462 -9.204 1.00 89.25 171 ASP A O 1
ATOM 1421 N N . ALA A 1 172 ? 16.526 14.785 -10.439 1.00 86.38 172 ALA A N 1
ATOM 1422 C CA . ALA A 1 172 ? 16.570 13.460 -9.830 1.00 86.38 172 ALA A CA 1
ATOM 1423 C C . ALA A 1 172 ? 16.929 13.485 -8.338 1.00 86.38 172 ALA A C 1
ATOM 1425 O O . ALA A 1 172 ? 16.454 12.630 -7.589 1.00 86.38 172 ALA A O 1
ATOM 1426 N N . SER A 1 173 ? 17.753 14.442 -7.902 1.00 92.69 173 SER A N 1
ATOM 1427 C CA . SER A 1 173 ? 18.174 14.540 -6.504 1.00 92.69 173 SER A CA 1
ATOM 1428 C C . SER A 1 173 ? 17.015 15.003 -5.627 1.00 92.69 173 SER A C 1
ATOM 1430 O O . SER A 1 173 ? 16.675 14.326 -4.657 1.00 92.69 173 SER A O 1
ATOM 1432 N N . LEU A 1 174 ? 16.366 16.104 -6.008 1.00 92.19 174 LEU A N 1
ATOM 1433 C CA . LEU A 1 174 ? 15.211 16.657 -5.305 1.00 92.19 174 LEU A CA 1
ATOM 1434 C C . LEU A 1 174 ? 14.039 15.671 -5.296 1.00 92.19 174 LEU A C 1
ATOM 1436 O O . LEU A 1 174 ? 13.409 15.467 -4.262 1.00 92.19 174 LEU A O 1
ATOM 1440 N N . ARG A 1 175 ? 13.790 14.980 -6.415 1.00 90.88 175 ARG A N 1
ATOM 1441 C CA . ARG A 1 175 ? 12.770 13.926 -6.484 1.00 90.88 175 ARG A CA 1
ATOM 1442 C C . ARG A 1 175 ? 13.022 12.814 -5.464 1.00 90.88 175 ARG A C 1
ATOM 1444 O O . ARG A 1 175 ? 12.107 12.421 -4.744 1.00 90.88 175 ARG A O 1
ATOM 1451 N N . ASN A 1 176 ? 14.253 12.311 -5.381 1.00 92.12 176 ASN A N 1
ATOM 1452 C CA . ASN A 1 176 ? 14.605 11.266 -4.416 1.00 92.12 176 ASN A CA 1
ATOM 1453 C C . ASN A 1 176 ? 14.491 11.759 -2.966 1.00 92.12 176 ASN A C 1
ATOM 1455 O O . ASN A 1 176 ? 14.103 10.992 -2.084 1.00 92.12 176 ASN A O 1
ATOM 1459 N N . GLU A 1 177 ? 14.799 13.033 -2.717 1.00 95.69 177 GLU A N 1
ATOM 1460 C CA . GLU A 1 177 ? 14.616 13.650 -1.407 1.00 95.69 177 GLU A CA 1
ATOM 1461 C C . GLU A 1 177 ? 13.134 13.702 -1.012 1.00 95.69 177 GLU A C 1
ATOM 1463 O O . GLU A 1 177 ? 12.780 13.233 0.071 1.00 95.69 177 GLU A O 1
ATOM 1468 N N . LEU A 1 178 ? 12.257 14.169 -1.903 1.00 93.81 178 LEU A N 1
ATOM 1469 C CA . LEU A 1 178 ? 10.810 14.213 -1.670 1.00 93.81 178 LEU A CA 1
ATOM 1470 C C . LEU A 1 178 ? 10.216 12.816 -1.441 1.00 93.81 178 LEU A C 1
ATOM 1472 O O . LEU A 1 178 ? 9.432 12.628 -0.511 1.00 93.81 178 LEU A O 1
ATOM 1476 N N . ILE A 1 179 ? 10.642 11.806 -2.211 1.00 94.06 179 ILE A N 1
ATOM 1477 C CA . ILE A 1 179 ? 10.244 10.402 -1.994 1.00 94.06 179 ILE A CA 1
ATOM 1478 C C . ILE A 1 179 ? 10.667 9.923 -0.597 1.00 94.06 179 ILE A C 1
ATOM 1480 O O . ILE A 1 179 ? 9.882 9.294 0.116 1.00 94.06 179 ILE A O 1
ATOM 1484 N N . SER A 1 180 ? 11.896 10.233 -0.177 1.00 96.31 180 SER A N 1
ATOM 1485 C CA . SER A 1 180 ? 12.400 9.876 1.154 1.00 96.31 180 SER A CA 1
ATOM 1486 C C . SER A 1 180 ? 11.597 10.555 2.270 1.00 96.31 180 SER A C 1
ATOM 1488 O O . SER A 1 180 ? 11.196 9.905 3.241 1.00 96.31 180 SER A O 1
ATOM 1490 N N . GLN A 1 181 ? 11.295 11.849 2.116 1.00 97.25 181 GLN A N 1
ATOM 1491 C CA . GLN A 1 181 ? 10.478 12.607 3.065 1.00 97.25 181 GLN A CA 1
ATOM 1492 C C . GLN A 1 181 ? 9.034 12.084 3.125 1.00 97.25 181 GLN A C 1
ATOM 1494 O O . GLN A 1 181 ? 8.488 11.937 4.220 1.00 97.25 181 GLN A O 1
ATOM 1499 N N . SER A 1 182 ? 8.447 11.727 1.978 1.00 95.44 182 SER A N 1
ATOM 1500 C CA . SER A 1 182 ? 7.131 11.090 1.894 1.00 95.44 182 SER A CA 1
ATOM 1501 C C . SER A 1 182 ? 7.099 9.789 2.700 1.00 95.44 182 SER A C 1
ATOM 1503 O O . SER A 1 182 ? 6.305 9.654 3.632 1.00 95.44 182 SER A O 1
ATOM 1505 N N . LEU A 1 183 ? 8.028 8.864 2.428 1.00 97.19 183 LEU A N 1
ATOM 1506 C CA . LEU A 1 183 ? 8.120 7.585 3.139 1.00 97.19 183 LEU A CA 1
ATOM 1507 C C . LEU A 1 183 ? 8.329 7.769 4.647 1.00 97.19 183 LEU A C 1
ATOM 1509 O O . LEU A 1 183 ? 7.754 7.022 5.442 1.00 97.19 183 LEU A O 1
ATOM 1513 N N . LYS A 1 184 ? 9.124 8.764 5.058 1.00 97.12 184 LYS A N 1
ATOM 1514 C CA . LYS A 1 184 ? 9.296 9.115 6.472 1.00 97.12 184 LYS A CA 1
ATOM 1515 C C . LYS A 1 184 ? 7.970 9.555 7.100 1.00 97.12 184 LYS A C 1
ATOM 1517 O O . LYS A 1 184 ? 7.577 8.986 8.114 1.00 97.12 184 LYS A O 1
ATOM 1522 N N . SER A 1 185 ? 7.271 10.508 6.482 1.00 95.38 185 SER A N 1
ATOM 1523 C CA . SER A 1 185 ? 5.986 11.024 6.978 1.00 95.38 185 SER A CA 1
ATOM 1524 C C . SER A 1 185 ? 4.932 9.913 7.095 1.00 95.38 185 SER A C 1
ATOM 1526 O O . SER A 1 185 ? 4.247 9.787 8.112 1.00 95.38 185 SER A O 1
ATOM 1528 N N . LEU A 1 186 ? 4.883 9.013 6.105 1.00 94.94 186 LEU A N 1
ATOM 1529 C CA . LEU A 1 186 ? 4.013 7.835 6.116 1.00 94.94 186 LEU A CA 1
ATOM 1530 C C . LEU A 1 186 ? 4.352 6.857 7.248 1.00 94.94 186 LEU A C 1
ATOM 1532 O O . LEU A 1 186 ? 3.443 6.354 7.907 1.00 94.94 186 LEU A O 1
ATOM 1536 N N . ASN A 1 187 ? 5.635 6.602 7.515 1.00 95.38 187 ASN A N 1
ATOM 1537 C CA . ASN A 1 187 ? 6.057 5.753 8.634 1.00 95.38 187 ASN A CA 1
ATOM 1538 C C . ASN A 1 187 ? 5.707 6.375 9.996 1.00 95.38 187 ASN A C 1
ATOM 1540 O O . ASN A 1 187 ? 5.207 5.671 10.878 1.00 95.38 187 ASN A O 1
ATOM 1544 N N . ASP A 1 188 ? 5.929 7.682 10.155 1.00 94.38 188 ASP A N 1
ATOM 1545 C CA . ASP A 1 188 ? 5.593 8.414 11.379 1.00 94.38 188 ASP A CA 1
ATOM 1546 C C . ASP A 1 188 ? 4.074 8.379 11.630 1.00 94.38 188 ASP A C 1
ATOM 1548 O O . ASP A 1 188 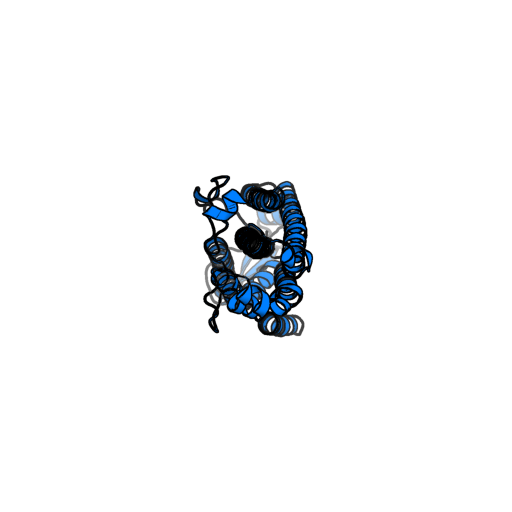? 3.635 8.076 12.745 1.00 94.38 188 ASP A O 1
ATOM 1552 N N . SER A 1 189 ? 3.263 8.592 10.585 1.00 92.69 189 SER A N 1
ATOM 1553 C CA . SER A 1 189 ? 1.801 8.448 10.637 1.00 92.69 189 SER A CA 1
ATOM 1554 C C . SER A 1 189 ? 1.384 7.021 11.016 1.00 92.69 189 SER A C 1
ATOM 1556 O O . SER A 1 189 ? 0.626 6.821 11.968 1.00 92.69 189 SER A O 1
ATOM 1558 N N . GLN A 1 190 ? 1.941 6.008 10.340 1.00 94.31 190 GLN A N 1
ATOM 1559 C CA . GLN A 1 190 ? 1.632 4.594 10.572 1.00 94.31 190 GLN A CA 1
ATOM 1560 C C . GLN A 1 190 ? 1.867 4.195 12.032 1.00 94.31 190 GLN A C 1
ATOM 1562 O O . GLN A 1 190 ? 1.015 3.548 12.645 1.00 94.31 190 GLN A O 1
ATOM 1567 N N . ALA A 1 191 ? 3.009 4.585 12.605 1.00 93.75 191 ALA A N 1
ATOM 1568 C CA . ALA A 1 191 ? 3.353 4.265 13.985 1.00 93.75 191 ALA A CA 1
ATOM 1569 C C . ALA A 1 191 ? 2.359 4.885 14.979 1.00 93.75 191 ALA A C 1
ATOM 1571 O O . ALA A 1 191 ? 1.881 4.199 15.889 1.00 93.75 191 ALA A O 1
ATOM 1572 N N . GLN A 1 192 ? 2.012 6.160 14.782 1.00 92.94 192 GLN A N 1
ATOM 1573 C CA . GLN A 1 192 ? 1.083 6.874 15.657 1.00 92.94 192 GLN A CA 1
ATOM 1574 C C . GLN A 1 192 ? -0.337 6.298 15.576 1.00 92.94 192 GLN A C 1
ATOM 1576 O O . GLN A 1 192 ? -0.959 6.054 16.610 1.00 92.94 192 GLN A O 1
ATOM 1581 N N . ILE A 1 193 ? -0.825 6.002 14.369 1.00 92.81 193 ILE A N 1
ATOM 1582 C CA . ILE A 1 193 ? -2.171 5.456 14.148 1.00 92.81 193 ILE A CA 1
ATOM 1583 C C . ILE A 1 193 ? -2.290 4.026 14.689 1.00 92.81 193 ILE A C 1
ATOM 1585 O O . ILE A 1 193 ? -3.287 3.682 15.324 1.00 92.81 193 ILE A O 1
ATOM 1589 N N . ILE A 1 194 ? -1.261 3.185 14.518 1.00 94.81 194 ILE A N 1
ATOM 1590 C CA . ILE A 1 194 ? -1.241 1.840 15.118 1.00 94.81 194 ILE A CA 1
ATOM 1591 C C . ILE A 1 194 ? -1.311 1.924 16.646 1.00 94.81 194 ILE A C 1
ATOM 1593 O O . ILE A 1 194 ? -2.010 1.127 17.278 1.00 94.81 194 ILE A O 1
ATOM 1597 N N . GLN A 1 195 ? -0.574 2.854 17.256 1.00 94.12 195 GLN A N 1
ATOM 1598 C CA . GLN A 1 195 ? -0.568 3.013 18.708 1.00 94.12 195 GLN A CA 1
ATOM 1599 C C . GLN A 1 195 ? -1.926 3.491 19.235 1.00 94.12 195 GLN A C 1
ATOM 1601 O O . GLN A 1 195 ? -2.386 3.013 20.275 1.00 94.12 195 GLN A O 1
ATOM 1606 N N . GLU A 1 196 ? -2.583 4.393 18.515 1.00 92.19 196 GLU A N 1
ATOM 1607 C CA . GLU A 1 196 ? -3.932 4.857 18.828 1.00 92.19 196 GLU A CA 1
ATOM 1608 C C . GLU A 1 196 ? -4.956 3.723 18.739 1.00 92.19 196 GLU A C 1
ATOM 1610 O O . GLU A 1 196 ? -5.649 3.455 19.719 1.00 92.19 196 GLU A O 1
ATOM 1615 N N . LEU A 1 197 ? -4.961 2.975 17.632 1.00 94.50 197 LEU A N 1
ATOM 1616 C CA . LEU A 1 197 ? -5.838 1.819 17.448 1.00 94.50 197 LEU A CA 1
ATOM 1617 C C . LEU A 1 197 ? -5.687 0.815 18.599 1.00 94.50 197 LEU A C 1
ATOM 1619 O O . LEU A 1 197 ? -6.677 0.349 19.163 1.00 94.50 197 LEU A O 1
ATOM 1623 N N . LYS A 1 198 ? -4.446 0.506 19.005 1.00 96.00 198 LYS A N 1
ATOM 1624 C CA . LYS A 1 198 ? -4.185 -0.358 20.170 1.00 96.00 198 LYS A CA 1
ATOM 1625 C C . LYS A 1 198 ? -4.748 0.228 21.463 1.00 96.00 198 LYS A C 1
ATOM 1627 O O . LYS A 1 198 ? -5.296 -0.516 22.276 1.00 96.00 198 LYS A O 1
ATOM 1632 N N . SER A 1 199 ? -4.576 1.531 21.666 1.00 94.94 199 SER A N 1
ATOM 1633 C CA . SER A 1 199 ? -4.999 2.222 22.884 1.00 94.94 199 SER A CA 1
ATOM 1634 C C . SER A 1 199 ? -6.520 2.238 23.011 1.00 94.94 199 SER A C 1
ATOM 1636 O O . SER A 1 199 ? -7.037 1.967 24.093 1.00 94.94 199 SER A O 1
ATOM 1638 N N . ASP A 1 200 ? -7.238 2.449 21.910 1.00 94.94 200 ASP A N 1
ATOM 1639 C CA . ASP A 1 200 ? -8.700 2.427 21.893 1.00 94.94 200 ASP A CA 1
ATOM 1640 C C . ASP A 1 200 ? -9.267 1.024 22.113 1.00 94.94 200 ASP A C 1
ATOM 1642 O O . ASP A 1 200 ? -10.167 0.852 22.938 1.00 94.94 200 ASP A O 1
ATOM 1646 N N . ILE A 1 201 ? -8.686 -0.002 21.480 1.00 96.38 201 ILE A N 1
ATOM 1647 C CA . ILE A 1 201 ? -9.052 -1.400 21.757 1.00 96.38 201 ILE A CA 1
ATOM 1648 C C . ILE A 1 201 ? -8.824 -1.731 23.240 1.00 96.38 201 ILE A C 1
ATOM 1650 O O . ILE A 1 201 ? -9.687 -2.324 23.893 1.00 96.38 201 ILE A O 1
ATOM 1654 N N . ALA A 1 202 ? -7.675 -1.341 23.799 1.00 96.31 202 ALA A N 1
ATOM 1655 C CA . ALA A 1 202 ? -7.360 -1.582 25.204 1.00 96.31 202 ALA A CA 1
ATOM 1656 C C . ALA A 1 202 ? -8.308 -0.824 26.148 1.00 96.31 202 ALA A C 1
ATOM 1658 O O . ALA A 1 202 ? -8.740 -1.378 27.162 1.00 96.31 202 ALA A O 1
ATOM 1659 N N . PHE A 1 203 ? -8.669 0.414 25.807 1.00 96.19 203 PHE A N 1
ATOM 1660 C CA . PHE A 1 203 ? -9.614 1.218 26.572 1.00 96.19 203 PHE A CA 1
ATOM 1661 C C . PHE A 1 203 ? -11.001 0.574 26.611 1.00 96.19 203 PHE A C 1
ATOM 1663 O O . PHE A 1 203 ? -11.552 0.417 27.703 1.00 96.19 203 PHE A O 1
ATOM 1670 N N . LEU A 1 204 ? -11.531 0.130 25.466 1.00 95.12 204 LEU A N 1
ATOM 1671 C CA . LEU A 1 204 ? -12.833 -0.544 25.392 1.00 95.12 204 LEU A CA 1
ATOM 1672 C C . LEU A 1 204 ? -12.863 -1.852 26.198 1.00 95.12 204 LEU A C 1
ATOM 1674 O O . LEU A 1 204 ? -13.886 -2.199 26.785 1.00 95.12 204 LEU A O 1
ATOM 1678 N N . ARG A 1 205 ? -11.729 -2.555 26.300 1.00 93.88 205 ARG A N 1
ATOM 1679 C CA . ARG A 1 205 ? -11.578 -3.745 27.161 1.00 93.88 205 ARG A CA 1
ATOM 1680 C C . ARG A 1 205 ? -11.370 -3.418 28.639 1.00 93.88 205 ARG A C 1
ATOM 1682 O O . ARG A 1 205 ? -11.446 -4.309 29.487 1.00 93.88 205 ARG A O 1
ATOM 1689 N N . SER A 1 206 ? -11.056 -2.172 28.970 1.00 94.06 206 SER A N 1
ATOM 1690 C CA . SER A 1 206 ? -10.657 -1.807 30.321 1.00 94.06 206 SER A CA 1
ATOM 1691 C C . SER A 1 206 ? -11.850 -1.788 31.290 1.00 94.06 206 SER A C 1
ATOM 1693 O O . SER A 1 206 ? -12.981 -1.453 30.921 1.00 94.06 206 SER A O 1
ATOM 1695 N N . PRO A 1 207 ? -11.612 -2.019 32.594 1.00 91.44 207 PRO A N 1
ATOM 1696 C CA . PRO A 1 207 ? -12.628 -1.785 33.616 1.00 91.44 207 PRO A CA 1
ATOM 1697 C C . PRO A 1 207 ? -13.114 -0.329 33.665 1.00 91.44 207 PRO A C 1
ATOM 1699 O O . PRO A 1 207 ? -14.195 -0.069 34.186 1.00 91.44 207 PRO A O 1
ATOM 1702 N N . GLN A 1 208 ? -12.322 0.626 33.162 1.00 90.50 208 GLN A N 1
ATOM 1703 C CA . GLN A 1 208 ? -12.666 2.048 33.165 1.00 90.50 208 GLN A CA 1
ATOM 1704 C C . GLN A 1 208 ? -13.850 2.323 32.237 1.00 90.50 208 GLN A C 1
ATOM 1706 O O . GLN A 1 208 ? -14.808 2.966 32.662 1.00 90.50 208 GLN A O 1
ATOM 1711 N N . PHE A 1 209 ? -13.844 1.741 31.036 1.00 91.62 209 PHE A N 1
ATOM 1712 C CA . PHE A 1 209 ? -14.974 1.817 30.110 1.00 91.62 209 PHE A CA 1
ATOM 1713 C C . PHE A 1 209 ? -16.256 1.234 30.727 1.00 91.62 209 PHE A C 1
ATOM 1715 O O . PHE A 1 209 ? -17.337 1.815 30.628 1.00 91.62 209 PHE A O 1
ATOM 1722 N N . ASN A 1 210 ? -16.143 0.132 31.476 1.00 87.06 210 ASN A N 1
ATOM 1723 C CA . ASN A 1 210 ? -17.291 -0.472 32.156 1.00 87.06 210 ASN A CA 1
ATOM 1724 C C . ASN A 1 210 ? -17.876 0.373 33.292 1.00 87.06 210 ASN A C 1
ATOM 1726 O O . ASN A 1 210 ? -19.056 0.223 33.608 1.00 87.06 210 ASN A O 1
ATOM 1730 N N . LYS A 1 211 ? -17.085 1.274 33.883 1.00 91.44 211 LYS A N 1
ATOM 1731 C CA . LYS A 1 211 ? -17.543 2.198 34.930 1.00 91.44 211 LYS A CA 1
ATOM 1732 C C . LYS A 1 211 ? -18.300 3.407 34.371 1.00 91.44 211 LYS A C 1
ATOM 1734 O O . LYS A 1 211 ? -18.935 4.118 35.152 1.00 91.44 211 LYS A O 1
ATOM 1739 N N . ILE A 1 212 ? -18.262 3.645 33.057 1.00 90.75 212 ILE A N 1
ATOM 1740 C CA . ILE A 1 212 ? -19.017 4.725 32.414 1.00 90.75 212 ILE A CA 1
ATOM 1741 C C . ILE A 1 212 ? -20.511 4.414 32.529 1.00 90.75 212 ILE A C 1
ATOM 1743 O O . ILE A 1 212 ? -20.996 3.416 32.002 1.00 90.75 212 ILE A O 1
ATOM 1747 N N . LYS A 1 213 ? -21.246 5.271 33.247 1.00 85.75 213 LYS A N 1
ATOM 1748 C CA . LYS A 1 213 ? -22.692 5.106 33.470 1.00 85.75 213 LYS A CA 1
ATOM 1749 C C . LYS A 1 213 ? -23.521 5.839 32.416 1.00 85.75 213 LYS A C 1
ATOM 1751 O O . LYS A 1 213 ? -24.334 5.233 31.732 1.00 85.75 213 LYS A O 1
ATOM 1756 N N . ARG A 1 214 ? -23.322 7.155 32.287 1.00 87.56 214 ARG A N 1
ATOM 1757 C CA . ARG A 1 214 ? -23.988 7.997 31.277 1.00 87.56 214 ARG A CA 1
ATOM 1758 C C . ARG A 1 214 ? -23.118 8.052 30.020 1.00 87.56 214 ARG A C 1
ATOM 1760 O O . ARG A 1 214 ? -21.903 8.107 30.160 1.00 87.56 214 ARG A O 1
ATOM 1767 N N . LYS A 1 215 ? -23.729 8.061 28.829 1.00 88.88 215 LYS A N 1
ATOM 1768 C CA . LYS A 1 215 ? -23.037 8.131 27.522 1.00 88.88 215 LYS A CA 1
ATOM 1769 C C . LYS A 1 215 ? -22.094 6.959 27.202 1.00 88.88 215 LYS A C 1
ATOM 1771 O O . LYS A 1 215 ? -21.203 7.089 26.372 1.00 88.88 215 LYS A O 1
ATOM 1776 N N . LYS A 1 216 ? -22.275 5.795 27.845 1.00 89.69 216 LYS A N 1
ATOM 1777 C CA . LYS A 1 216 ? -21.456 4.602 27.551 1.00 89.69 216 LYS A CA 1
ATOM 1778 C C . LYS A 1 216 ? -21.568 4.195 26.079 1.00 89.69 216 LYS A C 1
ATOM 1780 O O . LYS A 1 216 ? -20.564 3.843 25.474 1.00 89.69 216 LYS A O 1
ATOM 1785 N N . HIS A 1 217 ? -22.781 4.263 25.529 1.00 88.62 217 HIS A N 1
ATOM 1786 C CA . HIS A 1 217 ? -23.033 3.986 24.120 1.00 88.62 217 HIS A CA 1
ATOM 1787 C C . HIS A 1 217 ? -22.325 4.997 23.211 1.00 88.62 217 HIS A C 1
ATOM 1789 O O . HIS A 1 217 ? -21.563 4.577 22.354 1.00 88.62 217 HIS A O 1
ATOM 1795 N N . ASP A 1 218 ? -22.474 6.300 23.461 1.00 89.25 218 ASP A N 1
ATOM 1796 C CA . ASP A 1 218 ? -21.801 7.344 22.672 1.00 89.25 218 ASP A CA 1
ATOM 1797 C C . ASP A 1 218 ? -20.275 7.155 22.670 1.00 89.25 218 ASP A C 1
ATOM 1799 O O . ASP A 1 218 ? -19.644 7.189 21.621 1.00 89.25 218 ASP A O 1
ATOM 1803 N N . CYS A 1 219 ? -19.687 6.859 23.835 1.00 90.25 219 CYS A N 1
ATOM 1804 C CA . CYS A 1 219 ? -18.255 6.589 23.964 1.00 90.25 219 CYS A CA 1
ATOM 1805 C C . CYS A 1 219 ? -17.821 5.321 23.204 1.00 90.25 219 CYS A C 1
ATOM 1807 O O . CYS A 1 219 ? -16.747 5.300 22.607 1.00 90.25 219 CYS A O 1
ATOM 1809 N N . LEU A 1 220 ? -18.650 4.269 23.204 1.00 91.50 220 LEU A N 1
ATOM 1810 C CA . LEU A 1 220 ? -18.407 3.066 22.403 1.00 91.50 220 LEU A CA 1
ATOM 1811 C C . LEU A 1 220 ? -18.402 3.393 20.909 1.00 91.50 220 LEU A C 1
ATOM 1813 O O . LEU A 1 220 ? -17.473 3.000 20.212 1.00 91.50 220 LEU A O 1
ATOM 1817 N N . VAL A 1 221 ? -19.426 4.115 20.443 1.00 89.56 221 VAL A N 1
ATOM 1818 C CA . VAL A 1 221 ? -19.585 4.522 19.041 1.00 89.56 221 VAL A CA 1
ATOM 1819 C C . VAL A 1 221 ? -18.389 5.362 18.601 1.00 89.56 221 VAL A C 1
ATOM 1821 O O . VAL A 1 221 ? -17.786 5.056 17.579 1.00 89.56 221 VAL A O 1
ATOM 1824 N N . GLU A 1 222 ? -17.991 6.356 19.396 1.00 88.44 222 GLU A N 1
ATOM 1825 C CA . GLU A 1 222 ? -16.836 7.220 19.122 1.00 88.44 222 GLU A CA 1
ATOM 1826 C C . GLU A 1 222 ? -15.533 6.415 19.010 1.00 88.44 222 GLU A C 1
ATOM 1828 O O . GLU A 1 222 ? -14.782 6.558 18.045 1.00 88.44 222 GLU A O 1
ATOM 1833 N N . LYS A 1 223 ? -15.271 5.515 19.968 1.00 91.12 223 LYS A N 1
ATOM 1834 C CA . LYS A 1 223 ? -14.051 4.696 19.970 1.00 91.12 223 LYS A CA 1
ATOM 1835 C C . LYS A 1 223 ? -14.023 3.690 18.830 1.00 91.12 223 LYS A C 1
ATOM 1837 O O . LYS A 1 223 ? -12.988 3.523 18.192 1.00 91.12 223 LYS A O 1
ATOM 1842 N N . MET A 1 224 ? -15.149 3.046 18.539 1.00 91.31 224 MET A N 1
ATOM 1843 C CA . MET A 1 224 ? -15.252 2.158 17.385 1.00 91.31 224 MET A CA 1
ATOM 1844 C C . MET A 1 224 ? -15.092 2.928 16.079 1.00 91.31 224 MET A C 1
ATOM 1846 O O . MET A 1 224 ? -14.391 2.463 15.185 1.00 91.31 224 MET A O 1
ATOM 1850 N N . GLN A 1 225 ? -15.656 4.129 15.976 1.00 87.00 225 GLN A N 1
ATOM 1851 C CA . GLN A 1 225 ? -15.458 4.979 14.812 1.00 87.00 225 GLN A CA 1
ATOM 1852 C C . GLN A 1 225 ? -13.976 5.294 14.595 1.00 87.00 225 GLN A C 1
ATOM 1854 O O . GLN A 1 225 ? -13.474 5.097 13.487 1.00 87.00 225 GLN A O 1
ATOM 1859 N N . ASN A 1 226 ? -13.262 5.692 15.651 1.00 88.00 226 ASN A N 1
ATOM 1860 C CA . ASN A 1 226 ? -11.829 5.956 15.564 1.00 88.00 226 ASN A CA 1
ATOM 1861 C C . ASN A 1 226 ? -11.040 4.704 15.151 1.00 88.00 226 ASN A C 1
ATOM 1863 O O . ASN A 1 226 ? -10.182 4.775 14.280 1.00 88.00 226 ASN A O 1
ATOM 1867 N N . ILE A 1 227 ? -11.386 3.525 15.681 1.00 91.75 227 ILE A N 1
ATOM 1868 C CA . ILE A 1 227 ? -10.750 2.258 15.290 1.00 91.75 227 ILE A CA 1
ATOM 1869 C C . ILE A 1 227 ? -10.940 1.957 13.787 1.00 91.75 227 ILE A C 1
ATOM 1871 O O . ILE A 1 227 ? -9.996 1.478 13.151 1.00 91.75 227 ILE A O 1
ATOM 1875 N N . HIS A 1 228 ? -12.101 2.263 13.188 1.00 88.44 228 HIS A N 1
ATOM 1876 C CA . HIS A 1 228 ? -12.275 2.133 11.729 1.00 88.44 228 HIS A CA 1
ATOM 1877 C C . HIS A 1 228 ? -11.391 3.110 10.969 1.00 88.44 228 HIS A C 1
ATOM 1879 O O . HIS A 1 228 ? -10.680 2.688 10.060 1.00 88.44 228 HIS A O 1
ATOM 1885 N N . VAL A 1 229 ? -11.404 4.385 11.364 1.00 85.50 229 VAL A N 1
ATOM 1886 C CA . VAL A 1 229 ? -10.574 5.421 10.736 1.00 85.50 229 VAL A CA 1
ATOM 1887 C C . VAL A 1 229 ? -9.102 5.022 10.794 1.00 85.50 229 VAL A C 1
ATOM 1889 O O . VAL A 1 229 ? -8.427 5.014 9.769 1.00 85.50 229 VAL A O 1
ATOM 1892 N N . CYS A 1 230 ? -8.608 4.589 11.955 1.00 89.75 230 CYS A N 1
ATOM 1893 C CA . CYS A 1 230 ? -7.239 4.116 12.094 1.00 89.75 230 CYS A CA 1
ATOM 1894 C C . CYS A 1 230 ? -6.934 2.935 11.163 1.00 89.75 230 CYS A C 1
ATOM 1896 O O . CYS A 1 230 ? -5.904 2.943 10.490 1.00 89.75 230 CYS A O 1
ATOM 1898 N N . PHE A 1 231 ? -7.806 1.921 11.107 1.00 90.50 231 PHE A N 1
ATOM 1899 C CA . PHE A 1 231 ? -7.596 0.762 10.235 1.00 90.50 231 PHE A CA 1
ATOM 1900 C C . PHE A 1 231 ? -7.495 1.175 8.761 1.00 90.50 231 PHE A C 1
ATOM 1902 O O . PHE A 1 231 ? -6.595 0.726 8.052 1.00 90.50 231 PHE A O 1
ATOM 1909 N N . GLN A 1 232 ? -8.391 2.048 8.309 1.00 85.62 232 GLN A N 1
ATOM 1910 C CA . GLN A 1 232 ? -8.425 2.510 6.924 1.00 85.62 232 GLN A CA 1
ATOM 1911 C C . GLN A 1 232 ? -7.230 3.371 6.562 1.00 85.62 232 GLN A C 1
ATOM 1913 O O . GLN A 1 232 ? -6.618 3.160 5.518 1.00 85.62 232 GLN A O 1
ATOM 1918 N N . THR A 1 233 ? -6.840 4.293 7.438 1.00 85.94 233 THR A N 1
ATOM 1919 C CA . THR A 1 233 ? -5.654 5.110 7.197 1.00 85.94 233 THR A CA 1
ATOM 1920 C C . THR A 1 233 ? -4.400 4.239 7.148 1.00 85.94 233 THR A C 1
ATOM 1922 O O . THR A 1 233 ? -3.554 4.448 6.285 1.00 85.94 233 THR A O 1
ATOM 1925 N N . ILE A 1 234 ? -4.296 3.193 7.982 1.00 90.56 234 ILE A N 1
ATOM 1926 C CA . ILE A 1 234 ? -3.213 2.200 7.864 1.00 90.56 234 ILE A CA 1
ATOM 1927 C C . ILE A 1 234 ? -3.260 1.504 6.496 1.00 90.56 234 ILE A C 1
ATOM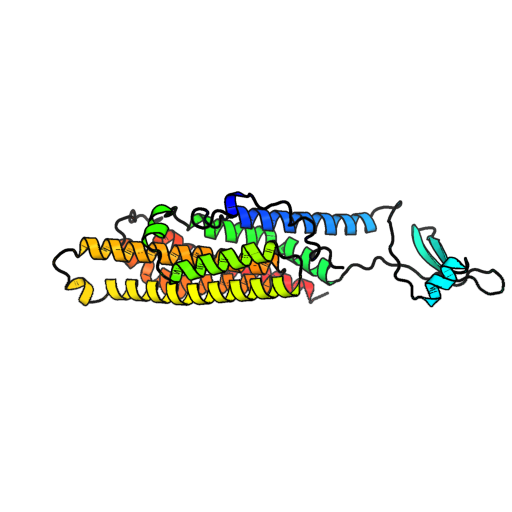 1929 O O . ILE A 1 234 ? -2.216 1.375 5.861 1.00 90.56 234 ILE A O 1
ATOM 1933 N N . ASN A 1 235 ? -4.438 1.085 6.025 1.00 87.19 235 ASN A N 1
ATOM 1934 C CA . ASN A 1 235 ? -4.601 0.451 4.712 1.00 87.19 235 ASN A CA 1
ATOM 1935 C C . ASN A 1 235 ? -4.096 1.356 3.573 1.00 87.19 235 ASN A C 1
ATOM 1937 O O . ASN A 1 235 ? -3.301 0.935 2.730 1.00 87.19 235 ASN A O 1
ATOM 1941 N N . ARG A 1 236 ? -4.469 2.639 3.608 1.00 86.06 236 ARG A N 1
ATOM 1942 C CA . ARG A 1 236 ? -4.027 3.654 2.639 1.00 86.06 236 ARG A CA 1
ATOM 1943 C C . ARG A 1 236 ? -2.529 3.913 2.699 1.00 86.06 236 ARG A C 1
ATOM 1945 O O . ARG A 1 236 ? -1.877 3.936 1.661 1.00 86.06 236 ARG A O 1
ATOM 1952 N N . ILE A 1 237 ? -1.962 4.037 3.901 1.00 90.00 237 ILE A N 1
ATOM 1953 C CA . ILE A 1 237 ? -0.513 4.202 4.086 1.00 90.00 237 ILE A CA 1
ATOM 1954 C C . ILE A 1 237 ? 0.248 3.026 3.467 1.00 90.00 237 ILE A C 1
ATOM 1956 O O . ILE A 1 237 ? 1.226 3.234 2.754 1.00 90.00 237 ILE A O 1
ATOM 1960 N N . ILE A 1 238 ? -0.190 1.793 3.725 1.00 89.12 238 ILE A N 1
ATOM 1961 C CA . ILE A 1 238 ? 0.441 0.587 3.175 1.00 89.12 238 ILE A CA 1
ATOM 1962 C C . ILE A 1 238 ? 0.372 0.582 1.650 1.00 89.12 238 ILE A C 1
ATOM 1964 O O . ILE A 1 238 ? 1.385 0.318 1.002 1.00 89.12 238 ILE A O 1
ATOM 1968 N N . THR A 1 239 ? -0.784 0.929 1.090 1.00 85.38 239 THR A N 1
ATOM 1969 C CA . THR A 1 239 ? -0.984 0.991 -0.361 1.00 85.38 239 THR A CA 1
ATOM 1970 C C . THR A 1 239 ? -0.074 2.035 -1.002 1.00 85.38 239 THR A C 1
ATOM 1972 O O . THR A 1 239 ? 0.649 1.728 -1.948 1.00 85.38 239 THR A O 1
ATOM 1975 N N . LEU A 1 240 ? -0.012 3.237 -0.428 1.00 88.56 240 LEU A N 1
ATOM 1976 C CA . LEU A 1 240 ? 0.841 4.314 -0.920 1.00 88.56 240 LEU A CA 1
ATOM 1977 C C . LEU A 1 240 ? 2.333 3.971 -0.795 1.00 88.56 240 LEU A C 1
ATOM 1979 O O . LEU A 1 240 ? 3.083 4.141 -1.751 1.00 88.56 240 LEU A O 1
ATOM 1983 N N . LYS A 1 241 ? 2.780 3.412 0.338 1.00 93.06 241 LYS A N 1
ATOM 1984 C CA . LYS A 1 241 ? 4.167 2.932 0.498 1.00 93.06 241 LYS A CA 1
ATOM 1985 C C . LYS A 1 241 ? 4.511 1.859 -0.542 1.00 93.06 241 LYS A C 1
ATOM 1987 O O . LYS A 1 241 ? 5.601 1.892 -1.113 1.00 93.06 241 LYS A O 1
ATOM 1992 N N . ALA A 1 242 ? 3.605 0.909 -0.790 1.00 87.62 242 ALA A N 1
ATOM 1993 C CA . ALA A 1 242 ? 3.797 -0.125 -1.803 1.00 87.62 242 ALA A CA 1
ATOM 1994 C C . ALA A 1 242 ? 3.915 0.488 -3.207 1.00 87.62 242 ALA A C 1
ATOM 1996 O O . ALA A 1 242 ? 4.860 0.167 -3.927 1.00 87.62 242 ALA A O 1
ATOM 1997 N N . MET A 1 243 ? 3.036 1.432 -3.549 1.00 85.12 243 MET A N 1
ATOM 1998 C CA . MET A 1 243 ? 3.088 2.172 -4.808 1.00 85.12 243 MET A CA 1
ATOM 1999 C C . MET A 1 243 ? 4.409 2.931 -4.978 1.00 85.12 243 MET A C 1
ATOM 2001 O O . MET A 1 243 ? 5.044 2.786 -6.016 1.00 85.12 243 MET A O 1
ATOM 2005 N N . ILE A 1 244 ? 4.876 3.666 -3.963 1.00 89.69 244 ILE A N 1
ATOM 2006 C CA . ILE A 1 244 ? 6.142 4.421 -4.017 1.00 89.69 244 ILE A CA 1
ATOM 2007 C C . ILE A 1 244 ? 7.331 3.493 -4.310 1.00 89.69 244 ILE A C 1
ATOM 2009 O O . ILE A 1 244 ? 8.182 3.791 -5.157 1.00 89.69 244 ILE A O 1
ATOM 2013 N N . TYR A 1 245 ? 7.404 2.349 -3.624 1.00 89.44 245 TYR A N 1
ATOM 2014 C CA . TYR A 1 245 ? 8.471 1.376 -3.857 1.00 89.44 245 TYR A CA 1
ATOM 2015 C C . TYR A 1 245 ? 8.351 0.692 -5.220 1.00 89.44 245 TYR A C 1
ATOM 2017 O O . TYR A 1 245 ? 9.370 0.496 -5.882 1.00 89.44 245 TYR A O 1
ATOM 2025 N N . PHE A 1 246 ? 7.136 0.368 -5.666 1.00 84.62 246 PHE A N 1
ATOM 2026 C CA . PHE A 1 246 ? 6.889 -0.180 -7.000 1.00 84.62 246 PHE A CA 1
ATOM 2027 C C . PHE A 1 246 ? 7.296 0.810 -8.100 1.00 84.62 246 PHE A C 1
ATOM 2029 O O . PHE A 1 246 ? 8.011 0.456 -9.039 1.00 84.62 246 PHE A O 1
ATOM 2036 N N . ASP A 1 247 ? 6.917 2.077 -7.954 1.00 84.19 247 ASP A N 1
ATOM 2037 C CA . ASP A 1 247 ? 7.271 3.171 -8.855 1.00 84.19 247 ASP A CA 1
ATOM 2038 C C . ASP A 1 247 ? 8.793 3.384 -8.929 1.00 84.19 247 ASP A C 1
ATOM 2040 O O . ASP A 1 247 ? 9.349 3.612 -10.000 1.00 84.19 247 ASP A O 1
ATOM 2044 N N . SER A 1 248 ? 9.494 3.161 -7.818 1.00 84.00 248 SER A N 1
ATOM 2045 C CA . SER A 1 248 ? 10.959 3.247 -7.730 1.00 84.00 248 SER A CA 1
ATOM 2046 C C . SER A 1 248 ? 11.703 1.963 -8.149 1.00 84.00 248 SER A C 1
ATOM 2048 O O . SER A 1 248 ? 12.908 1.852 -7.915 1.00 84.00 248 SER A O 1
ATOM 2050 N N . ASN A 1 249 ? 11.009 0.971 -8.726 1.00 81.62 249 ASN A N 1
ATOM 2051 C CA . ASN A 1 249 ? 11.554 -0.349 -9.097 1.00 81.62 249 ASN A CA 1
ATOM 2052 C C . ASN A 1 249 ? 12.170 -1.121 -7.901 1.00 81.62 249 ASN A C 1
ATOM 2054 O O . ASN A 1 249 ? 13.024 -1.988 -8.066 1.00 81.62 249 ASN A O 1
ATOM 2058 N N . GLN A 1 250 ? 11.738 -0.817 -6.671 1.00 83.56 250 GLN A N 1
ATOM 2059 C CA . GLN A 1 250 ? 12.209 -1.425 -5.422 1.00 83.56 250 GLN A CA 1
ATOM 2060 C C . GLN A 1 250 ? 11.249 -2.526 -4.947 1.00 83.56 250 GLN A C 1
ATOM 2062 O O . GLN A 1 250 ? 10.662 -2.442 -3.864 1.00 83.56 250 GLN A O 1
ATOM 2067 N N . PHE A 1 251 ? 11.080 -3.583 -5.745 1.00 79.31 251 PHE A N 1
ATOM 2068 C CA . PHE A 1 251 ? 10.082 -4.629 -5.474 1.00 79.31 251 PHE A CA 1
ATOM 2069 C C . PHE A 1 251 ? 10.275 -5.322 -4.116 1.00 79.31 251 PHE A C 1
ATOM 2071 O O . PHE A 1 251 ? 9.306 -5.551 -3.399 1.00 79.31 251 PHE A O 1
ATOM 2078 N N . ASN A 1 252 ? 11.517 -5.588 -3.694 1.00 78.94 252 ASN A N 1
ATOM 2079 C CA . ASN A 1 252 ? 11.789 -6.182 -2.376 1.00 78.94 252 ASN A CA 1
ATOM 2080 C C . ASN A 1 252 ? 11.294 -5.297 -1.217 1.00 78.94 252 ASN A C 1
ATOM 2082 O O . ASN A 1 252 ? 10.742 -5.804 -0.240 1.00 78.94 252 ASN A O 1
ATOM 2086 N N . SER A 1 253 ? 11.451 -3.977 -1.336 1.00 87.38 253 SER A N 1
ATOM 2087 C CA . SER A 1 253 ? 10.976 -3.013 -0.338 1.00 87.38 253 SER A CA 1
ATOM 2088 C C . SER A 1 253 ? 9.449 -2.938 -0.317 1.00 87.38 253 SER A C 1
ATOM 2090 O O . SER A 1 253 ? 8.848 -2.973 0.754 1.00 87.38 253 SER A O 1
ATOM 2092 N N . MET A 1 254 ? 8.804 -2.943 -1.486 1.00 85.81 254 MET A N 1
ATOM 2093 C CA . MET A 1 254 ? 7.343 -3.043 -1.600 1.00 85.81 254 MET A CA 1
ATOM 2094 C C . MET A 1 254 ? 6.807 -4.314 -0.913 1.00 85.81 254 MET A C 1
ATOM 2096 O O . MET A 1 254 ? 5.828 -4.267 -0.165 1.00 85.81 254 MET A O 1
ATOM 2100 N N . LEU A 1 255 ? 7.473 -5.456 -1.097 1.00 78.44 255 LEU A N 1
ATOM 2101 C CA . LEU A 1 255 ? 7.093 -6.710 -0.440 1.00 78.44 255 LEU A CA 1
ATOM 2102 C C . LEU A 1 255 ? 7.274 -6.656 1.078 1.00 78.44 255 LEU A C 1
ATOM 2104 O O . LEU A 1 255 ? 6.458 -7.209 1.818 1.00 78.44 255 LEU A O 1
ATOM 2108 N N . MET A 1 256 ? 8.315 -5.973 1.555 1.00 84.94 256 MET A N 1
ATOM 2109 C CA . MET A 1 256 ? 8.508 -5.746 2.984 1.00 84.94 256 MET A CA 1
ATOM 2110 C C . MET A 1 256 ? 7.332 -4.963 3.586 1.00 84.94 256 MET A C 1
ATOM 2112 O O . MET A 1 256 ? 6.830 -5.352 4.638 1.00 84.94 256 MET A O 1
ATOM 2116 N N . VAL A 1 257 ? 6.817 -3.945 2.889 1.00 89.06 257 VAL A N 1
ATOM 2117 C CA . VAL A 1 257 ? 5.613 -3.200 3.307 1.00 89.06 257 VAL A CA 1
ATOM 2118 C C . VAL A 1 257 ? 4.388 -4.118 3.406 1.00 89.06 257 VAL A C 1
ATOM 2120 O O . VAL A 1 257 ? 3.654 -4.076 4.394 1.00 89.06 257 VAL A O 1
ATOM 2123 N N . CYS A 1 258 ? 4.200 -5.023 2.443 1.00 83.12 258 CYS A N 1
ATOM 2124 C CA . CYS A 1 258 ? 3.117 -6.011 2.499 1.00 83.12 258 CYS A CA 1
ATOM 2125 C C . CYS A 1 258 ? 3.265 -6.964 3.707 1.00 83.12 258 CYS A C 1
ATOM 2127 O O . CYS A 1 258 ? 2.283 -7.310 4.368 1.00 83.12 258 CYS A O 1
ATOM 2129 N N . ASN A 1 259 ? 4.498 -7.359 4.047 1.00 83.19 259 ASN A N 1
ATOM 2130 C CA . ASN A 1 259 ? 4.796 -8.171 5.233 1.00 83.19 259 ASN A CA 1
ATOM 2131 C C . ASN A 1 259 ? 4.480 -7.420 6.533 1.00 83.19 259 ASN A C 1
ATOM 2133 O O . ASN A 1 259 ? 3.906 -7.993 7.460 1.00 83.19 259 ASN A O 1
ATOM 2137 N N . GLU A 1 260 ? 4.833 -6.136 6.609 1.00 87.50 260 GLU A N 1
ATOM 2138 C CA . GLU A 1 260 ? 4.493 -5.277 7.745 1.00 87.50 260 GLU A CA 1
ATOM 2139 C C . GLU A 1 260 ? 2.983 -5.231 7.971 1.00 87.50 260 GLU A C 1
ATOM 2141 O O . GLU A 1 260 ? 2.529 -5.435 9.102 1.00 87.50 260 GLU A O 1
ATOM 2146 N N . TYR A 1 261 ? 2.200 -5.059 6.903 1.00 88.25 261 TYR A N 1
ATOM 2147 C CA . TYR A 1 261 ? 0.744 -5.097 6.994 1.00 88.25 261 TYR A CA 1
ATOM 2148 C C . TYR A 1 261 ? 0.238 -6.461 7.477 1.00 88.25 261 TYR A C 1
ATOM 2150 O O . TYR A 1 261 ? -0.573 -6.541 8.401 1.00 88.25 261 TYR A O 1
ATOM 2158 N N . GLN A 1 262 ? 0.800 -7.558 6.960 1.00 85.06 262 GLN A N 1
ATOM 2159 C CA . GLN A 1 262 ? 0.452 -8.900 7.426 1.00 85.06 262 GLN A CA 1
ATOM 2160 C C . GLN A 1 262 ? 0.720 -9.079 8.930 1.00 85.06 262 GLN A C 1
ATOM 21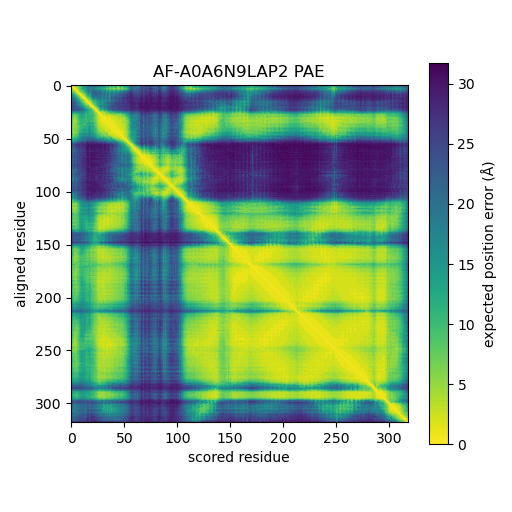62 O O . GLN A 1 262 ? -0.082 -9.683 9.651 1.00 85.06 262 GLN A O 1
ATOM 2167 N N . ARG A 1 263 ? 1.851 -8.567 9.425 1.00 88.69 263 ARG A N 1
ATOM 2168 C CA . ARG A 1 263 ? 2.194 -8.601 10.854 1.00 88.69 263 ARG A CA 1
ATOM 2169 C C . ARG A 1 263 ? 1.220 -7.767 11.676 1.00 88.69 263 ARG A C 1
ATOM 2171 O O . ARG A 1 263 ? 0.803 -8.233 12.733 1.00 88.69 263 ARG A O 1
ATOM 2178 N N . PHE A 1 264 ? 0.827 -6.593 11.186 1.00 92.19 264 PHE A N 1
ATOM 2179 C CA . PHE A 1 264 ? -0.203 -5.759 11.804 1.00 92.19 264 PHE A CA 1
ATOM 2180 C C . PHE A 1 264 ? -1.529 -6.525 11.962 1.00 92.19 264 PHE A C 1
ATOM 2182 O O . PHE A 1 264 ? -2.035 -6.640 13.083 1.00 92.19 264 PHE A O 1
ATOM 2189 N N . ILE A 1 265 ? -2.035 -7.146 10.889 1.00 90.81 265 ILE A N 1
ATOM 2190 C CA . ILE A 1 265 ? -3.272 -7.943 10.932 1.00 90.81 265 ILE A CA 1
ATOM 2191 C C . ILE A 1 265 ? -3.148 -9.105 11.926 1.00 90.81 265 ILE A C 1
ATOM 2193 O O . ILE A 1 265 ? -4.017 -9.281 12.783 1.00 90.81 265 ILE A O 1
ATOM 2197 N N . LYS A 1 266 ? -2.051 -9.876 11.873 1.00 90.44 266 LYS A N 1
ATOM 2198 C CA . LYS A 1 266 ? -1.822 -11.029 12.767 1.00 90.44 266 LYS A CA 1
ATOM 2199 C C . LYS A 1 266 ? -1.707 -10.641 14.236 1.00 90.44 266 LYS A C 1
ATOM 2201 O O . LYS A 1 266 ? -2.193 -11.378 15.087 1.00 90.44 266 LYS A O 1
ATOM 2206 N N . ALA A 1 267 ? -1.023 -9.541 14.530 1.00 91.94 267 ALA A N 1
ATOM 2207 C CA . ALA A 1 267 ? -0.706 -9.153 15.898 1.00 91.94 267 ALA A CA 1
ATOM 2208 C C . ALA A 1 267 ? -1.845 -8.386 16.576 1.00 91.94 267 ALA A C 1
ATOM 2210 O O . ALA A 1 267 ? -1.969 -8.453 17.796 1.00 91.94 267 ALA A O 1
ATOM 2211 N N . ILE A 1 268 ? -2.651 -7.641 15.811 1.00 93.94 268 ILE A N 1
ATOM 2212 C CA . ILE A 1 268 ? -3.616 -6.695 16.381 1.00 93.94 268 ILE A CA 1
ATOM 2213 C C . ILE A 1 268 ? -5.048 -7.041 15.996 1.00 93.94 268 ILE A C 1
ATOM 2215 O O . ILE A 1 268 ? -5.892 -7.158 16.878 1.00 93.94 268 ILE A O 1
ATOM 2219 N N . ILE A 1 269 ? -5.337 -7.236 14.711 1.00 93.06 269 ILE A N 1
ATOM 2220 C CA . ILE A 1 269 ? -6.721 -7.390 14.244 1.00 93.06 269 ILE A CA 1
ATOM 2221 C C . ILE A 1 269 ? -7.243 -8.795 14.534 1.00 93.06 269 ILE A C 1
ATOM 2223 O O . ILE A 1 269 ? -8.261 -8.953 15.205 1.00 93.06 269 ILE A O 1
ATOM 2227 N N . LYS A 1 270 ? -6.507 -9.831 14.122 1.00 91.38 270 LYS A N 1
ATOM 2228 C CA . LYS A 1 270 ? -6.927 -11.230 14.271 1.00 91.38 270 LYS A CA 1
ATOM 2229 C C . LYS A 1 270 ? -7.210 -11.644 15.726 1.00 91.38 270 LYS A C 1
ATOM 2231 O O . LYS A 1 270 ? -8.243 -12.268 15.950 1.00 91.38 270 LYS A O 1
ATOM 2236 N N . PRO A 1 271 ? -6.392 -11.279 16.733 1.00 93.94 271 PRO A N 1
ATOM 2237 C CA . PRO A 1 271 ? -6.689 -11.609 18.130 1.00 93.94 271 PRO A CA 1
ATOM 2238 C C . PRO A 1 271 ? -7.900 -10.859 18.701 1.00 93.94 271 PRO A C 1
ATOM 2240 O O . PRO A 1 271 ? -8.455 -11.272 19.716 1.00 93.94 271 PRO A O 1
ATOM 2243 N N . ASN A 1 272 ? -8.304 -9.747 18.078 1.00 94.06 272 ASN A N 1
ATOM 2244 C CA . ASN A 1 272 ? -9.394 -8.900 18.555 1.00 94.06 272 ASN A CA 1
ATOM 2245 C C . ASN A 1 272 ? -10.680 -9.028 17.731 1.00 94.06 272 ASN A C 1
ATOM 2247 O O . ASN A 1 272 ? -11.668 -8.412 18.108 1.00 94.06 272 ASN A O 1
ATOM 2251 N N . VAL A 1 273 ? -10.705 -9.845 16.672 1.00 91.81 273 VAL A N 1
ATOM 2252 C CA . VAL A 1 273 ? -11.815 -9.900 15.707 1.00 91.81 273 VAL A CA 1
ATOM 2253 C C . VAL A 1 273 ? -13.183 -10.107 16.365 1.00 91.81 273 VAL A C 1
ATOM 2255 O O . VAL A 1 273 ? -14.068 -9.285 16.171 1.00 91.81 273 VAL A O 1
ATOM 2258 N N . GLY A 1 274 ? -13.344 -11.123 17.221 1.00 91.44 274 GLY A N 1
ATOM 2259 C CA . GLY A 1 274 ? -14.635 -11.398 17.867 1.00 91.44 274 GLY A CA 1
ATOM 2260 C C . GLY A 1 274 ? -15.094 -10.258 18.778 1.00 91.44 274 GLY A C 1
ATOM 2261 O O . GLY A 1 274 ? -16.255 -9.872 18.760 1.00 91.44 274 GLY A O 1
ATOM 2262 N N . PHE A 1 275 ? -14.156 -9.647 19.503 1.00 93.44 275 PHE A N 1
ATOM 2263 C CA . PHE A 1 275 ? -14.448 -8.497 20.358 1.00 93.44 275 PHE A CA 1
ATOM 2264 C C . PHE A 1 275 ? -14.839 -7.254 19.551 1.00 93.44 275 PHE A C 1
ATOM 2266 O O . PHE A 1 275 ? -15.750 -6.534 19.946 1.00 93.44 275 PHE A O 1
ATOM 2273 N N . LEU A 1 276 ? -14.160 -6.999 18.430 1.00 93.00 276 LEU A N 1
ATOM 2274 C CA . LEU A 1 276 ? -14.472 -5.876 17.547 1.00 93.00 276 LEU A CA 1
ATOM 2275 C C . LEU A 1 276 ? -15.869 -6.034 16.936 1.00 93.00 276 LEU A C 1
ATOM 2277 O O . LEU A 1 276 ? -16.634 -5.080 16.974 1.00 93.00 276 LEU A O 1
ATOM 2281 N N . ILE A 1 277 ? -16.239 -7.242 16.495 1.00 91.44 277 ILE A N 1
ATOM 2282 C CA . ILE A 1 277 ? -17.591 -7.568 16.000 1.00 91.44 277 ILE A CA 1
ATOM 2283 C C . ILE A 1 277 ? -18.659 -7.332 17.075 1.00 91.44 277 ILE A C 1
ATOM 2285 O O . ILE A 1 277 ? -19.732 -6.801 16.804 1.00 91.44 277 ILE A O 1
ATOM 2289 N N . GLU A 1 278 ? -18.389 -7.727 18.319 1.00 89.62 278 GLU A N 1
ATOM 2290 C CA . GLU A 1 278 ? -19.333 -7.520 19.420 1.00 89.62 278 GLU A CA 1
ATOM 2291 C C . GLU A 1 278 ? -19.538 -6.036 19.751 1.00 89.62 278 GLU A C 1
ATOM 2293 O O . GLU A 1 278 ? -20.651 -5.636 20.110 1.00 89.62 278 GLU A O 1
ATOM 2298 N N . CYS A 1 279 ? -18.464 -5.247 19.653 1.00 89.38 279 CYS A N 1
ATOM 2299 C CA . CYS A 1 279 ? -18.424 -3.840 20.039 1.00 89.38 279 CYS A CA 1
ATOM 2300 C C . CYS A 1 279 ? -18.886 -2.885 18.938 1.00 89.38 279 CYS A C 1
ATOM 2302 O O . CYS A 1 279 ? -19.337 -1.786 19.259 1.00 89.38 279 CYS A O 1
ATOM 2304 N N . ASP A 1 280 ? -18.753 -3.271 17.671 1.00 87.56 280 ASP A N 1
ATOM 2305 C CA . ASP A 1 280 ? -19.087 -2.428 16.533 1.00 87.56 280 ASP A CA 1
ATOM 2306 C C . ASP A 1 280 ? -20.607 -2.365 16.314 1.00 87.56 280 ASP A C 1
ATOM 2308 O O . ASP A 1 280 ? -21.233 -3.375 15.987 1.00 87.56 280 ASP A O 1
ATOM 2312 N N . PRO A 1 281 ? -21.237 -1.189 16.468 1.00 81.31 281 PRO A N 1
ATOM 2313 C CA . PRO A 1 281 ? -22.669 -1.038 16.238 1.00 81.31 281 PRO A CA 1
ATOM 2314 C C . PRO A 1 281 ? -23.066 -1.121 14.755 1.00 81.31 281 PRO A C 1
ATOM 2316 O O . PRO A 1 281 ? -24.256 -1.239 14.472 1.00 81.31 281 PRO A O 1
ATOM 2319 N N . ARG A 1 282 ? -22.110 -1.025 13.819 1.00 77.88 282 ARG A N 1
ATOM 2320 C CA . ARG A 1 282 ? -22.357 -1.095 12.367 1.00 77.88 282 ARG A CA 1
ATOM 2321 C C . ARG A 1 282 ? -22.156 -2.488 11.787 1.00 77.88 282 ARG A C 1
ATOM 2323 O O . ARG A 1 282 ? -22.564 -2.732 10.655 1.00 77.88 282 ARG A O 1
ATOM 2330 N N . ASP A 1 283 ? -21.498 -3.366 12.532 1.00 77.69 283 ASP A N 1
ATOM 2331 C CA . ASP A 1 283 ? -21.182 -4.713 12.084 1.00 77.69 283 ASP A CA 1
ATOM 2332 C C . ASP A 1 283 ? -22.442 -5.592 12.186 1.00 77.69 283 ASP A C 1
ATOM 2334 O O . ASP A 1 283 ? -23.148 -5.606 13.200 1.00 77.69 283 ASP A O 1
ATOM 2338 N N . ASP A 1 284 ? -22.755 -6.300 11.102 1.00 68.81 284 ASP A N 1
ATOM 2339 C CA . ASP A 1 284 ? -23.965 -7.116 10.964 1.00 68.81 284 ASP A CA 1
ATOM 2340 C C . ASP A 1 284 ? -23.915 -8.434 11.762 1.00 68.81 284 ASP A C 1
ATOM 2342 O O . ASP A 1 284 ? -24.907 -9.167 11.812 1.00 68.81 284 ASP A O 1
ATOM 2346 N N . LYS A 1 285 ? -22.783 -8.722 12.426 1.00 73.75 285 LYS A N 1
ATOM 2347 C CA . LYS A 1 285 ? -22.514 -9.924 13.233 1.00 73.75 285 LYS A CA 1
ATOM 2348 C C . LYS A 1 285 ? -22.663 -11.236 12.458 1.00 73.75 285 LYS A C 1
ATOM 2350 O O . LYS A 1 285 ? -22.841 -12.297 13.064 1.00 73.75 285 LYS A O 1
ATOM 2355 N N . LEU A 1 286 ? -22.585 -11.188 11.129 1.00 68.81 286 LEU A N 1
ATOM 2356 C CA . LEU A 1 286 ? -22.632 -12.364 10.265 1.00 68.81 286 LEU A CA 1
ATOM 2357 C C . LEU A 1 286 ? -21.229 -12.955 10.048 1.00 68.81 286 LEU A C 1
ATOM 2359 O O . LEU A 1 286 ? -20.205 -12.335 10.321 1.00 68.81 286 LEU A O 1
ATOM 2363 N N . ILE A 1 287 ? -21.174 -14.173 9.495 1.00 56.53 287 ILE A N 1
ATOM 2364 C CA . ILE A 1 287 ? -19.921 -14.897 9.184 1.00 56.53 287 ILE A CA 1
ATOM 2365 C C . ILE A 1 287 ? -18.993 -14.084 8.248 1.00 56.53 287 ILE A C 1
ATOM 2367 O O . ILE A 1 287 ? -17.779 -14.270 8.275 1.00 56.53 287 ILE A O 1
ATOM 2371 N N . ASN A 1 288 ? -19.550 -13.141 7.477 1.00 65.75 288 ASN A N 1
ATOM 2372 C CA . ASN A 1 288 ? -18.830 -12.267 6.543 1.00 65.75 288 ASN A CA 1
ATOM 2373 C C . ASN A 1 288 ? -18.769 -10.801 6.996 1.00 65.75 288 ASN A C 1
ATOM 2375 O O . ASN A 1 288 ? -18.709 -9.902 6.155 1.00 65.75 288 ASN A O 1
ATOM 2379 N N . SER A 1 289 ? -18.785 -10.549 8.301 1.00 79.12 289 SER A N 1
ATOM 2380 C CA . SER A 1 289 ? -18.761 -9.182 8.803 1.00 79.12 289 SER A CA 1
ATOM 2381 C C . SER A 1 289 ? -17.486 -8.405 8.445 1.00 79.12 289 SER A C 1
ATOM 2383 O O . SER A 1 289 ? -16.456 -9.003 8.111 1.00 79.12 289 SER A O 1
ATOM 2385 N N . THR A 1 290 ? -17.519 -7.070 8.529 1.00 84.56 290 THR A N 1
ATOM 2386 C CA . THR A 1 290 ? -16.385 -6.193 8.179 1.00 84.56 290 THR A CA 1
ATOM 2387 C C . THR A 1 290 ? -15.098 -6.619 8.879 1.00 84.56 290 THR A C 1
ATOM 2389 O O . THR A 1 290 ? -14.056 -6.786 8.240 1.00 84.56 290 THR A O 1
ATOM 2392 N N . TRP A 1 291 ? -15.144 -6.841 10.193 1.00 88.38 291 TRP A N 1
ATOM 2393 C CA . TRP A 1 291 ? -13.953 -7.236 10.944 1.00 88.38 291 TRP A CA 1
ATOM 2394 C C . TRP A 1 291 ? -13.483 -8.650 10.608 1.00 88.38 291 TRP A C 1
ATOM 2396 O O . TRP A 1 291 ? -12.274 -8.893 10.583 1.00 88.38 291 TRP A O 1
ATOM 2406 N N . SER A 1 292 ? -14.407 -9.556 10.276 1.00 87.19 292 SER A N 1
ATOM 2407 C CA . SER A 1 292 ? -14.075 -10.892 9.769 1.00 87.19 292 SER A CA 1
ATOM 2408 C C . SER A 1 292 ? -13.336 -10.805 8.434 1.00 87.19 292 SER A C 1
ATOM 2410 O O . SER A 1 292 ? -12.276 -11.415 8.285 1.00 87.19 292 SER A O 1
ATOM 2412 N N . LYS A 1 293 ? -13.822 -9.980 7.495 1.00 84.94 293 LYS A N 1
ATOM 2413 C CA . LYS A 1 293 ? -13.139 -9.701 6.221 1.00 84.94 293 LYS A CA 1
ATOM 2414 C C . LYS A 1 293 ? -11.746 -9.126 6.457 1.00 84.94 293 LYS A C 1
ATOM 2416 O O . LYS A 1 293 ? -10.784 -9.667 5.934 1.00 84.94 293 LYS A O 1
ATOM 2421 N N . ARG A 1 294 ? -11.604 -8.109 7.314 1.00 87.50 294 ARG A N 1
ATOM 2422 C CA . ARG A 1 294 ? -10.304 -7.491 7.651 1.00 87.50 294 ARG A CA 1
ATOM 2423 C C . ARG A 1 294 ? -9.316 -8.469 8.292 1.00 87.50 294 ARG A C 1
ATOM 2425 O O . ARG A 1 294 ? -8.129 -8.441 7.985 1.00 87.50 294 ARG A O 1
ATOM 2432 N N . ALA A 1 295 ? -9.784 -9.340 9.185 1.00 86.56 295 ALA A N 1
ATOM 2433 C CA . ALA A 1 295 ? -8.942 -10.347 9.831 1.00 86.56 295 ALA A CA 1
ATOM 2434 C C . ALA A 1 295 ? -8.514 -11.471 8.869 1.00 86.56 295 ALA A C 1
ATOM 2436 O O . ALA A 1 295 ? -7.430 -12.043 9.035 1.00 86.56 295 ALA A O 1
ATOM 2437 N N . ASN A 1 296 ? -9.365 -11.779 7.885 1.00 80.69 296 ASN A N 1
ATOM 2438 C CA . ASN A 1 296 ? -9.123 -12.788 6.855 1.00 80.69 296 ASN A CA 1
ATOM 2439 C C . ASN A 1 296 ? -8.413 -12.231 5.622 1.00 80.69 296 ASN A C 1
ATOM 2441 O O . ASN A 1 296 ? -7.757 -12.998 4.933 1.00 80.69 296 ASN A O 1
ATOM 2445 N N . ALA A 1 297 ? -8.401 -10.911 5.433 1.00 70.81 297 ALA A N 1
ATOM 2446 C CA . ALA A 1 297 ? -7.531 -10.202 4.499 1.00 70.81 297 ALA A CA 1
ATOM 2447 C C . ALA A 1 297 ? -6.083 -10.135 4.981 1.00 70.81 297 ALA A C 1
ATOM 2449 O O . ALA A 1 297 ? -5.305 -9.257 4.607 1.00 70.81 297 ALA A O 1
ATOM 2450 N N . LEU A 1 298 ? -5.686 -11.130 5.777 1.00 64.31 298 LEU A N 1
ATOM 2451 C CA . LEU A 1 298 ? -4.394 -11.738 5.567 1.00 64.31 298 LEU A CA 1
ATOM 2452 C C . LEU A 1 298 ? -4.229 -11.901 4.063 1.00 64.31 298 LEU A C 1
ATOM 2454 O O . LEU A 1 298 ? -4.734 -12.853 3.483 1.00 64.31 298 LEU A O 1
ATOM 2458 N N . LEU A 1 299 ? -3.495 -10.964 3.464 1.00 58.97 299 LEU A N 1
ATOM 2459 C CA . LEU A 1 299 ? -2.855 -11.194 2.190 1.00 58.97 299 LEU A CA 1
ATOM 2460 C C . LEU A 1 299 ? -2.300 -12.607 2.308 1.00 58.97 299 LEU A C 1
ATOM 2462 O O . LEU A 1 299 ? -1.597 -12.910 3.298 1.00 58.97 299 LEU A O 1
ATOM 2466 N N . ASP A 1 300 ? -2.595 -13.460 1.334 1.00 57.12 300 ASP A N 1
ATOM 2467 C CA . ASP A 1 300 ? -1.944 -14.753 1.166 1.00 57.12 300 ASP A CA 1
ATOM 2468 C C . ASP A 1 300 ? -0.466 -14.530 0.813 1.00 57.12 300 ASP A C 1
ATOM 2470 O O . ASP A 1 300 ? 0.126 -15.199 -0.008 1.00 57.12 300 ASP A O 1
ATOM 2474 N N . TYR A 1 301 ? 0.193 -13.599 1.504 1.00 53.38 301 TYR A N 1
ATOM 2475 C CA . TYR A 1 301 ? 1.596 -13.275 1.549 1.00 53.38 301 TYR A CA 1
ATOM 2476 C C . TYR A 1 301 ? 2.444 -14.527 1.696 1.00 53.38 301 TYR A C 1
ATOM 2478 O O . TYR A 1 301 ? 3.568 -14.511 1.250 1.00 53.38 301 TYR A O 1
ATOM 2486 N N . LYS A 1 302 ? 1.953 -15.629 2.280 1.00 52.50 302 LYS A N 1
ATOM 2487 C CA . LYS A 1 302 ? 2.693 -16.898 2.255 1.00 52.50 302 LYS A CA 1
ATOM 2488 C C . LYS A 1 302 ? 2.688 -17.517 0.857 1.00 52.50 302 LYS A C 1
ATOM 2490 O O . LYS A 1 302 ? 3.733 -17.959 0.412 1.00 52.50 302 LYS A O 1
ATOM 2495 N N . GLU A 1 303 ? 1.555 -17.518 0.167 1.00 56.62 303 GLU A N 1
ATOM 2496 C CA . GLU A 1 303 ? 1.435 -17.956 -1.222 1.00 56.62 303 GLU A CA 1
ATOM 2497 C C . GLU A 1 303 ? 2.118 -16.981 -2.185 1.00 56.62 303 GLU A C 1
ATOM 2499 O O . GLU A 1 303 ? 2.933 -17.411 -2.986 1.00 56.62 303 GLU A O 1
ATOM 2504 N N . ILE A 1 304 ? 1.904 -15.677 -2.027 1.00 54.72 304 ILE A N 1
ATOM 2505 C CA . ILE A 1 304 ? 2.586 -14.597 -2.744 1.00 54.72 304 ILE A CA 1
ATOM 2506 C C . ILE A 1 304 ? 4.106 -14.674 -2.518 1.00 54.72 304 ILE A C 1
ATOM 2508 O O . ILE A 1 304 ? 4.862 -14.743 -3.477 1.00 54.72 304 ILE A O 1
ATOM 2512 N N . GLN A 1 305 ? 4.590 -14.763 -1.272 1.00 57.56 305 GLN A N 1
ATOM 2513 C CA . GLN A 1 305 ? 6.017 -14.925 -0.953 1.00 57.56 305 GLN A CA 1
ATOM 2514 C C . GLN A 1 305 ? 6.570 -16.260 -1.457 1.00 57.56 305 GLN A C 1
ATOM 2516 O O . GLN A 1 305 ? 7.734 -16.309 -1.839 1.00 57.56 305 GLN A O 1
ATOM 2521 N N . ASN A 1 306 ? 5.779 -17.337 -1.470 1.00 60.19 306 ASN A N 1
ATOM 2522 C CA . ASN A 1 306 ? 6.192 -18.619 -2.041 1.00 60.19 306 ASN A CA 1
ATOM 2523 C C . ASN A 1 306 ? 6.284 -18.545 -3.570 1.00 60.19 306 ASN A C 1
ATOM 2525 O O . ASN A 1 306 ? 7.276 -19.018 -4.115 1.00 60.19 306 ASN A O 1
ATOM 2529 N N . ARG A 1 307 ? 5.314 -17.913 -4.246 1.00 56.62 307 ARG A N 1
ATOM 2530 C CA . ARG A 1 307 ? 5.343 -17.628 -5.689 1.00 56.62 307 ARG A CA 1
ATOM 2531 C C . ARG A 1 307 ? 6.569 -16.771 -6.023 1.00 56.62 307 ARG A C 1
ATOM 2533 O O . ARG A 1 307 ? 7.336 -17.142 -6.895 1.00 56.62 307 ARG A O 1
ATOM 2540 N N . LEU A 1 308 ? 6.853 -15.729 -5.241 1.00 53.59 308 LEU A N 1
ATOM 2541 C CA . LEU A 1 308 ? 8.021 -14.852 -5.409 1.00 53.59 308 LEU A CA 1
ATOM 2542 C C . LEU A 1 308 ? 9.367 -15.554 -5.139 1.00 53.59 308 LEU A C 1
ATOM 2544 O O . LEU A 1 308 ? 10.304 -15.429 -5.927 1.00 53.59 308 LEU A O 1
ATOM 2548 N N . ARG A 1 309 ? 9.479 -16.328 -4.049 1.00 56.34 309 ARG A N 1
ATOM 2549 C CA . ARG A 1 309 ? 10.701 -17.082 -3.701 1.00 56.34 309 ARG A CA 1
ATOM 2550 C C . ARG A 1 309 ? 10.996 -18.192 -4.696 1.00 56.34 309 ARG A C 1
ATOM 2552 O O . ARG A 1 309 ? 12.150 -18.370 -5.064 1.00 56.34 309 ARG A O 1
ATOM 2559 N N . ALA A 1 310 ? 9.973 -18.917 -5.151 1.00 54.59 310 ALA A N 1
ATOM 2560 C CA . ALA A 1 310 ? 10.121 -19.950 -6.176 1.00 54.59 310 ALA A CA 1
ATOM 2561 C C . ALA A 1 310 ? 10.709 -19.402 -7.488 1.00 54.59 310 ALA A C 1
ATOM 2563 O O . ALA A 1 310 ? 11.196 -20.177 -8.310 1.00 54.59 310 ALA A O 1
ATOM 2564 N N . ILE A 1 311 ? 10.677 -18.079 -7.675 1.00 51.62 311 ILE A N 1
ATOM 2565 C CA . ILE A 1 311 ? 11.109 -17.412 -8.895 1.00 51.62 311 ILE A CA 1
ATOM 2566 C C . ILE A 1 311 ? 12.503 -16.782 -8.743 1.00 51.62 311 ILE A C 1
ATOM 2568 O O . ILE A 1 311 ? 13.297 -16.912 -9.669 1.00 51.62 311 ILE A O 1
ATOM 2572 N N . GLN A 1 312 ? 12.880 -16.265 -7.563 1.00 46.06 312 GLN A N 1
ATOM 2573 C CA . GLN A 1 312 ? 14.269 -15.847 -7.272 1.00 46.06 312 GLN A CA 1
ATOM 2574 C C . GLN A 1 312 ? 15.286 -16.995 -7.442 1.00 46.06 312 GLN A C 1
ATOM 2576 O O . GLN A 1 312 ? 16.347 -16.799 -8.031 1.00 46.06 312 GLN A O 1
ATOM 2581 N N . TYR A 1 313 ? 14.931 -18.219 -7.029 1.00 42.06 313 TYR A N 1
ATOM 2582 C CA . TYR A 1 313 ? 15.791 -19.401 -7.200 1.00 42.06 313 TYR A CA 1
ATOM 2583 C C . TYR A 1 313 ? 15.942 -19.870 -8.659 1.00 42.06 313 TYR A C 1
ATOM 2585 O O . TYR A 1 313 ? 16.882 -20.602 -8.958 1.00 42.06 313 TYR A O 1
ATOM 2593 N N . LYS A 1 314 ? 15.049 -19.471 -9.579 1.00 40.78 314 LYS A N 1
ATOM 2594 C CA . LYS A 1 314 ? 15.171 -19.804 -11.012 1.00 40.78 314 LYS A CA 1
ATOM 2595 C C . LYS A 1 314 ? 16.105 -18.857 -11.767 1.00 40.78 314 LYS A C 1
ATOM 2597 O O . LYS A 1 314 ? 16.670 -19.261 -12.775 1.00 40.78 314 LYS A O 1
ATOM 2602 N N . THR A 1 315 ? 16.274 -17.627 -11.288 1.00 37.28 315 THR A N 1
ATOM 2603 C CA . THR A 1 315 ? 17.157 -16.614 -11.891 1.00 37.28 315 THR A CA 1
ATOM 2604 C C . THR A 1 315 ? 18.609 -16.691 -11.415 1.00 37.28 315 THR A C 1
ATOM 2606 O O . THR A 1 315 ? 19.491 -16.266 -12.145 1.00 37.28 315 THR A O 1
ATOM 2609 N N . GLU A 1 316 ? 18.880 -17.255 -10.233 1.00 36.03 316 GLU A N 1
ATOM 2610 C CA . GLU A 1 316 ? 20.251 -17.434 -9.707 1.00 36.03 316 GLU A CA 1
ATOM 2611 C C . GLU A 1 316 ? 20.880 -18.796 -10.076 1.00 36.03 316 GLU A C 1
ATOM 2613 O O . GLU A 1 316 ? 22.034 -19.059 -9.745 1.00 36.03 316 GLU A O 1
ATOM 2618 N N . GLY A 1 317 ? 20.118 -19.682 -10.730 1.00 32.53 317 GLY A N 1
ATOM 2619 C CA . GLY A 1 317 ? 20.480 -21.085 -10.961 1.00 32.53 317 GLY A CA 1
ATOM 2620 C C . GLY A 1 317 ? 20.858 -21.476 -12.394 1.00 32.53 317 GLY A C 1
ATOM 2621 O O . GLY A 1 317 ? 20.958 -22.676 -12.642 1.00 32.53 317 GLY A O 1
ATOM 2622 N N . ASN A 1 318 ? 21.045 -20.521 -13.314 1.00 31.91 318 ASN A N 1
ATOM 2623 C CA . ASN A 1 318 ? 21.461 -20.777 -14.702 1.00 31.91 318 ASN A CA 1
ATOM 2624 C C . ASN A 1 318 ? 22.753 -20.048 -15.060 1.00 31.91 318 ASN A C 1
ATOM 2626 O O . ASN A 1 318 ? 22.777 -18.807 -14.905 1.00 31.91 318 ASN A O 1
#

Solvent-accessible surface area (backbone atoms only — not comparable to full-atom values): 18269 Å² total; per-residue (Å²): 131,58,79,86,72,63,57,85,78,58,80,80,73,67,64,76,65,77,69,44,95,84,79,59,70,92,52,68,67,57,52,54,49,51,51,51,51,55,46,50,52,31,50,52,53,51,46,54,58,48,48,70,72,70,53,89,82,88,81,92,81,88,79,91,64,56,72,71,53,48,53,33,38,77,69,69,36,42,49,78,51,64,48,100,82,66,50,45,26,38,31,46,48,48,101,83,74,45,72,51,75,77,41,80,61,74,86,84,74,56,65,68,47,54,52,50,34,56,49,47,73,70,43,48,70,59,49,53,53,49,52,52,52,60,52,73,61,54,72,97,52,71,78,56,60,65,76,58,73,42,74,52,57,48,28,40,52,50,14,51,52,31,38,59,51,26,70,73,44,85,53,67,67,63,20,53,49,29,43,52,53,12,56,48,30,32,50,56,18,45,55,53,37,52,53,48,39,53,49,45,56,51,43,70,72,31,73,67,50,71,66,45,77,78,62,42,64,60,54,42,52,53,46,47,51,50,42,51,52,34,53,47,52,46,52,51,45,46,51,51,52,27,44,55,23,49,76,67,72,33,55,72,60,20,50,50,44,54,49,52,51,44,49,48,35,61,72,53,41,45,80,37,28,70,61,49,41,72,62,31,89,84,45,81,73,48,94,78,20,67,50,48,47,49,41,59,60,50,66,60,51,67,58,51,50,46,59,51,50,66,47,56,60,61,69,77,69,116

Nearest PDB structures (foldseek):
  6z0c-assembly4_D  TM=2.282E-01  e=5.914E+00  Escherichia coli
  6z0c-assembly1_A  TM=1.985E-01  e=4.693E+00  Escherichia coli

Sequence (318 aa):
MSYFDQREDSILLMDESLLNLYDEQFEYSSFKSLISKKYNQSNIFMNHLFDSIEQDDDVNLVVDLSDELKEKYKKGLLRFDKDKNSNMYAQLRDEKNHYGKKLNIKEQVNEKDLIIASQLNVIKDVLDDIVDTLENIEENISHILMEFHNDRVGLYYSGLSLYLEALQVSDASLRNELISQSLKSLNDSQAQIIQELKSDIAFLRSPQFNKIKRKKHDCLVEKMQNIHVCFQTINRIITLKAMIYFDSNQFNSMLMVCNEYQRFIKAIIKPNVGFLIECDPRDDKLINSTWSKRANALLDYKEIQNRLRAIQYKTEGN

Secondary structure (DSSP, 8-state):
--TTT--TTSTT---GGGG-TTT-PPPHHHHHHHHHHHHHHHHHHHHHHHHHHH-SS---------HHHHHHHHTT-EEEEE-TT--EEEEEBPTTS-B---EE------HHHHHHHHHHHHHHHHHHHHHHHHHHT----HHHHHHT--HHHHHHHHHHHHHHHHHH---HHHHHHHHHHHHHHHHHHHHHHHHHHHHHHHHHHSHHHHH--SSHHHHHHHHHHHHHHHHHHHHHHHHHHHHHHHHTT-HHHHHHHHHHHHHHIIIIIHHHHHHHHHH-TT---STT-HHHHHHH----HHHHHHHHHHHHHHHS--

Mean predicted aligned error: 13.71 Å

Radius of gyration: 27.36 Å; Cα contacts (8 Å, |Δi|>4): 254; chains: 1; bounding box: 71×41×83 Å